Protein AF-A0A969GP45-F1 (afdb_monomer)

Structure (mmCIF, N/CA/C/O backbone):
data_AF-A0A969GP45-F1
#
_entry.id   AF-A0A969GP45-F1
#
loop_
_atom_site.group_PDB
_atom_site.id
_atom_site.type_symbol
_atom_site.label_atom_id
_atom_site.label_alt_id
_atom_site.label_comp_id
_atom_site.label_asym_id
_atom_site.label_entity_id
_atom_site.label_seq_id
_atom_site.pdbx_PDB_ins_code
_atom_site.Cartn_x
_atom_site.Cartn_y
_atom_site.Cartn_z
_atom_site.occupancy
_atom_site.B_iso_or_equiv
_atom_site.auth_seq_id
_atom_site.auth_comp_id
_atom_site.auth_asym_id
_atom_site.auth_atom_id
_atom_site.pdbx_PDB_model_num
ATOM 1 N N . MET A 1 1 ? 1.358 11.034 3.226 1.00 36.91 1 MET A N 1
ATOM 2 C CA . MET A 1 1 ? 0.261 10.703 2.285 1.00 36.91 1 MET A CA 1
ATOM 3 C C . MET A 1 1 ? -0.991 11.436 2.738 1.00 36.91 1 MET A C 1
ATOM 5 O O . MET A 1 1 ? -1.057 11.679 3.934 1.00 36.91 1 MET A O 1
ATOM 9 N N . LEU A 1 2 ? -1.896 11.834 1.836 1.00 24.81 2 LEU A N 1
ATOM 10 C CA . LEU A 1 2 ? -3.180 12.489 2.151 1.00 24.81 2 LEU A CA 1
ATOM 11 C C . LEU A 1 2 ? -4.367 11.679 1.530 1.00 24.81 2 LEU A C 1
ATOM 13 O O . LEU A 1 2 ? -4.220 11.273 0.379 1.00 24.81 2 LEU A O 1
ATOM 17 N N . CYS A 1 3 ? -5.434 11.357 2.299 1.00 32.97 3 CYS A N 1
ATOM 18 C CA . CYS A 1 3 ? -6.825 10.861 1.949 1.00 32.97 3 CYS A CA 1
ATOM 19 C C . CYS A 1 3 ? -7.832 11.991 1.556 1.00 32.97 3 CYS A C 1
ATOM 21 O O . CYS A 1 3 ? -7.331 13.067 1.373 1.00 32.97 3 CYS A O 1
ATOM 23 N N . SER A 1 4 ? -9.179 11.884 1.492 1.00 28.88 4 SER A N 1
ATOM 24 C CA . SER A 1 4 ? -10.180 12.996 1.733 1.00 28.88 4 SER A CA 1
ATOM 25 C C . SER A 1 4 ? -11.648 12.507 1.831 1.00 28.88 4 SER A C 1
ATOM 27 O O . SER A 1 4 ? -11.913 11.396 1.378 1.00 28.88 4 SER A O 1
ATOM 29 N N . ALA A 1 5 ? -12.571 13.281 2.457 1.00 29.00 5 ALA A N 1
ATOM 30 C CA . ALA A 1 5 ? -14.053 13.162 2.452 1.00 29.00 5 ALA A CA 1
ATOM 31 C C . ALA A 1 5 ? -14.795 14.418 3.015 1.00 29.00 5 ALA A C 1
ATOM 33 O O . ALA A 1 5 ? -14.559 14.842 4.147 1.00 29.00 5 ALA A O 1
ATOM 34 N N . ASN A 1 6 ? -15.791 14.948 2.284 1.00 29.25 6 ASN A N 1
ATOM 35 C CA . ASN A 1 6 ? -16.687 16.046 2.713 1.00 29.25 6 ASN A CA 1
ATOM 36 C C . ASN A 1 6 ? -18.168 15.605 2.805 1.00 29.25 6 ASN A C 1
ATOM 38 O O . ASN A 1 6 ? -18.595 14.710 2.077 1.00 29.25 6 ASN A O 1
ATOM 42 N N . VAL A 1 7 ? -18.964 16.282 3.652 1.00 24.34 7 VAL A N 1
ATOM 43 C CA . VAL A 1 7 ? -20.438 16.160 3.770 1.00 24.34 7 VAL A CA 1
ATOM 44 C C . VAL A 1 7 ? -21.086 17.541 3.612 1.00 24.34 7 VAL A C 1
ATOM 46 O O . VAL A 1 7 ? -20.571 18.533 4.124 1.00 24.34 7 VAL A O 1
ATOM 49 N N . SER A 1 8 ? -22.236 17.621 2.937 1.00 24.11 8 SER A N 1
ATOM 50 C CA . SER A 1 8 ? -23.123 18.794 2.961 1.00 24.11 8 SER A CA 1
ATOM 51 C C . SER A 1 8 ? -24.593 18.367 3.009 1.00 24.11 8 SER A C 1
ATOM 53 O O . SER A 1 8 ? -24.974 17.340 2.451 1.00 24.11 8 SER A O 1
ATOM 55 N N . ILE A 1 9 ? -25.374 19.154 3.749 1.00 24.70 9 ILE A N 1
ATOM 56 C CA . ILE A 1 9 ? -26.786 18.975 4.113 1.00 24.70 9 ILE A CA 1
ATOM 57 C C . ILE A 1 9 ? -27.664 19.613 3.023 1.00 24.70 9 ILE A C 1
ATOM 59 O O . ILE A 1 9 ? -27.335 20.697 2.546 1.00 24.70 9 ILE A O 1
ATOM 63 N N . PHE A 1 10 ? -28.775 18.972 2.644 1.00 27.67 10 PHE A N 1
ATOM 64 C CA . PHE A 1 10 ? -29.760 19.539 1.714 1.00 27.67 10 PHE A CA 1
ATOM 65 C C . PHE A 1 10 ? -30.824 20.373 2.440 1.00 27.67 10 PHE A C 1
ATOM 67 O O . PHE A 1 10 ? -31.391 19.929 3.437 1.00 27.67 10 PHE A O 1
ATOM 74 N N . ALA A 1 11 ? -31.146 21.530 1.862 1.00 24.58 11 ALA A N 1
ATOM 75 C CA . ALA A 1 11 ? -32.452 22.176 1.946 1.00 24.58 11 ALA A CA 1
ATOM 76 C C . ALA A 1 11 ? -32.803 22.733 0.551 1.00 24.58 11 ALA A C 1
ATOM 78 O O . ALA A 1 11 ? -31.915 23.156 -0.188 1.00 24.58 11 ALA A O 1
ATOM 79 N N . ASP A 1 12 ? -34.081 22.624 0.202 1.00 32.41 12 ASP A N 1
ATOM 80 C CA . ASP A 1 12 ? -34.672 22.690 -1.139 1.00 32.41 12 ASP A CA 1
ATOM 81 C C . ASP A 1 12 ? -35.101 24.113 -1.575 1.00 32.41 12 ASP A C 1
ATOM 83 O O . ASP A 1 12 ? -35.231 25.017 -0.753 1.00 32.41 12 ASP A O 1
ATOM 87 N N . GLU A 1 13 ? -35.393 24.210 -2.877 1.00 39.31 13 GLU A N 1
ATOM 88 C CA . GLU A 1 13 ? -36.187 25.186 -3.642 1.00 39.31 13 GLU A CA 1
ATOM 89 C C . GLU A 1 13 ? -35.501 26.435 -4.239 1.00 39.31 13 GLU A C 1
ATOM 91 O O . GLU A 1 13 ? -35.399 27.496 -3.627 1.00 39.31 13 GLU A O 1
ATOM 96 N N . SER A 1 14 ? -35.167 26.376 -5.541 1.00 31.27 14 SER A N 1
ATOM 97 C CA . SER A 1 14 ? -35.956 27.049 -6.606 1.00 31.27 14 SER A CA 1
ATOM 98 C C . SER A 1 14 ? -35.320 26.985 -8.022 1.00 31.27 14 SER A C 1
ATOM 100 O O . SER A 1 14 ? -34.195 27.410 -8.237 1.00 31.27 14 SER A O 1
ATOM 102 N N . LYS A 1 15 ? -36.116 26.436 -8.964 1.00 32.12 15 LYS A N 1
ATOM 103 C CA . LYS A 1 15 ? -36.343 26.681 -10.422 1.00 32.12 15 LYS A CA 1
ATOM 104 C C . LYS A 1 15 ? -35.178 27.036 -11.406 1.00 32.12 15 LYS A C 1
ATOM 106 O O . LYS A 1 15 ? -34.328 27.850 -11.078 1.00 32.12 15 LYS A O 1
ATOM 111 N N . PRO A 1 16 ? -35.175 26.511 -12.664 1.00 43.34 16 PRO A N 1
ATOM 112 C CA . PRO A 1 16 ? -33.990 26.497 -13.525 1.00 43.34 16 PRO A CA 1
ATOM 113 C C . PRO A 1 16 ? -33.921 27.667 -14.523 1.00 43.34 16 PRO A C 1
ATOM 115 O O . PRO A 1 16 ? -34.930 28.033 -15.127 1.00 43.34 16 PRO A O 1
ATOM 118 N N . GLU A 1 17 ? -32.707 28.156 -14.785 1.00 30.84 17 GLU A N 1
ATOM 119 C CA . GLU A 1 17 ? -32.360 28.879 -16.013 1.00 30.84 17 GLU A CA 1
ATOM 120 C C . GLU A 1 17 ? -31.386 28.047 -16.852 1.00 30.84 17 GLU A C 1
ATOM 122 O O . GLU A 1 17 ? -30.468 27.400 -16.349 1.00 30.84 17 GLU A O 1
ATOM 127 N N . ALA A 1 18 ? -31.663 28.016 -18.151 1.00 43.91 18 ALA A N 1
ATOM 128 C CA . ALA A 1 18 ? -30.995 27.192 -19.138 1.00 43.91 18 ALA A CA 1
ATOM 129 C C . ALA A 1 18 ? -29.735 27.872 -19.681 1.00 43.91 18 ALA A C 1
ATOM 131 O O . ALA A 1 18 ? -29.827 28.980 -20.194 1.00 43.91 18 ALA A O 1
ATOM 132 N N . SER A 1 19 ? -28.614 27.152 -19.712 1.00 34.44 19 SER A N 1
ATOM 133 C CA . SER A 1 19 ? -27.743 27.059 -20.892 1.00 34.44 19 SER A CA 1
ATOM 134 C C . SER A 1 19 ? -26.599 26.091 -20.614 1.00 34.44 19 SER A C 1
ATOM 136 O O . SER A 1 19 ? -25.803 26.321 -19.714 1.00 34.44 19 SER A O 1
ATOM 138 N N . GLU A 1 20 ? -26.496 25.028 -21.401 1.00 37.53 20 GLU A N 1
ATOM 139 C CA . GLU A 1 20 ? -25.355 24.803 -22.292 1.00 37.53 20 GLU A CA 1
ATOM 140 C C . GLU A 1 20 ? -25.536 23.442 -22.955 1.00 37.53 20 GLU A C 1
ATOM 142 O O . GLU A 1 20 ? -25.695 22.401 -22.316 1.00 37.53 20 GLU A O 1
ATOM 147 N N . ASN A 1 21 ? -25.560 23.483 -24.281 1.00 47.66 21 ASN A N 1
ATOM 148 C CA . ASN A 1 21 ? -25.658 22.328 -25.149 1.00 47.66 21 ASN A CA 1
ATOM 149 C C . ASN A 1 21 ? -24.324 21.563 -25.095 1.00 47.66 21 ASN A C 1
ATOM 151 O O . ASN A 1 21 ? -23.480 21.702 -25.977 1.00 47.66 21 ASN A O 1
ATOM 155 N N . SER A 1 22 ? -24.108 20.798 -24.024 1.00 42.56 22 SER A N 1
ATOM 156 C CA . SER A 1 22 ? -23.085 19.757 -23.990 1.00 42.56 22 SER A CA 1
ATOM 157 C C . SER A 1 22 ? -23.711 18.477 -24.533 1.00 42.56 22 SER A C 1
ATOM 159 O O . SER A 1 22 ? -24.758 18.030 -24.064 1.00 42.56 22 SER A O 1
ATOM 161 N N . ALA A 1 23 ? -23.108 17.908 -25.578 1.00 44.84 23 ALA A N 1
ATOM 162 C CA . ALA A 1 23 ? -23.488 16.579 -26.039 1.00 44.84 23 ALA A CA 1
ATOM 163 C C . ALA A 1 23 ? -23.450 15.610 -24.837 1.00 44.84 23 ALA A C 1
ATOM 165 O O . ALA A 1 23 ? -22.506 15.701 -24.043 1.00 44.84 23 ALA A O 1
ATOM 166 N N . PRO A 1 24 ? -24.436 14.707 -24.669 1.00 47.22 24 PRO A N 1
ATOM 167 C CA . PRO A 1 24 ? -24.438 13.781 -23.547 1.00 47.22 24 PRO A CA 1
ATOM 168 C C . PRO A 1 24 ? -23.160 12.955 -23.609 1.00 47.22 24 PRO A C 1
ATOM 170 O O . PRO A 1 24 ? -22.919 12.263 -24.601 1.00 47.22 24 PRO A O 1
ATOM 173 N N . VAL A 1 25 ? -22.324 13.043 -22.574 1.00 51.88 25 VAL A N 1
ATOM 174 C CA . VAL A 1 25 ? -21.170 12.154 -22.490 1.00 51.88 25 VAL A CA 1
ATOM 175 C C . VAL A 1 25 ? -21.718 10.728 -22.396 1.00 51.88 25 VAL A C 1
ATOM 177 O O . VAL A 1 25 ? -22.619 10.499 -21.579 1.00 51.88 25 VAL A O 1
ATOM 180 N N . PRO A 1 26 ? -21.269 9.789 -23.248 1.00 52.00 26 PRO A N 1
ATOM 181 C CA . PRO A 1 26 ? -21.762 8.423 -23.205 1.00 52.00 26 PRO A CA 1
ATOM 182 C C . PRO A 1 26 ? -21.619 7.853 -21.786 1.00 52.00 26 PRO A C 1
ATOM 184 O O . PRO A 1 26 ? -20.660 8.176 -21.083 1.00 52.00 26 PRO A O 1
ATOM 187 N N . PRO A 1 27 ? -22.581 7.041 -21.318 1.00 52.12 27 PRO A N 1
ATOM 188 C CA . PRO A 1 27 ? -22.510 6.468 -19.984 1.00 52.12 27 PRO A CA 1
ATOM 189 C C . PRO A 1 27 ? -21.292 5.543 -19.880 1.00 52.12 27 PRO A C 1
ATOM 191 O O . PRO A 1 27 ? -21.294 4.430 -20.401 1.00 52.12 27 PRO A O 1
ATOM 194 N N . ALA A 1 28 ? -20.254 6.000 -19.182 1.00 55.19 28 ALA A N 1
ATOM 195 C CA . ALA A 1 28 ? -19.104 5.180 -18.836 1.00 55.19 28 ALA A CA 1
ATOM 196 C C . ALA A 1 28 ? -19.380 4.371 -17.566 1.00 55.19 28 ALA A C 1
ATOM 198 O O . ALA A 1 28 ? -19.753 4.920 -16.525 1.00 55.19 28 ALA A O 1
ATOM 199 N N . ALA A 1 29 ? -19.133 3.063 -17.626 1.00 57.56 29 ALA A N 1
ATOM 200 C CA . ALA A 1 29 ? -19.114 2.218 -16.441 1.00 57.56 29 ALA A CA 1
ATOM 201 C C . ALA A 1 29 ? -17.846 2.521 -15.625 1.00 57.56 29 ALA A C 1
ATOM 203 O O . ALA A 1 29 ? -16.743 2.123 -16.004 1.00 57.56 29 ALA A O 1
ATOM 204 N N . ARG A 1 30 ? -17.998 3.234 -14.505 1.00 66.19 30 ARG A N 1
ATOM 205 C CA . ARG A 1 30 ? -16.898 3.569 -13.590 1.00 66.19 30 ARG A CA 1
ATOM 206 C C . ARG A 1 30 ? -17.076 2.890 -12.239 1.00 66.19 30 ARG A C 1
ATOM 208 O O . ARG A 1 30 ? -18.190 2.779 -11.738 1.00 66.19 30 ARG A O 1
ATOM 215 N N . ILE A 1 31 ? -15.959 2.460 -11.657 1.00 72.81 31 ILE A N 1
ATOM 216 C CA . ILE A 1 31 ? -15.890 2.056 -10.253 1.00 72.81 31 ILE A CA 1
ATOM 217 C C . ILE A 1 31 ? -15.203 3.201 -9.518 1.00 72.81 31 ILE A C 1
ATOM 219 O O . ILE A 1 31 ? -13.984 3.328 -9.560 1.00 72.81 31 ILE A O 1
ATOM 223 N N . ASP A 1 32 ? -16.002 4.065 -8.909 1.00 71.81 32 ASP A N 1
ATOM 224 C CA . ASP A 1 32 ? -15.564 5.263 -8.181 1.00 71.81 32 ASP A CA 1
ATOM 225 C C . ASP A 1 32 ? -15.906 5.182 -6.685 1.00 71.81 32 ASP A C 1
ATOM 227 O O . ASP A 1 32 ? -15.803 6.163 -5.955 1.00 71.81 32 ASP A O 1
ATOM 231 N N . GLY A 1 33 ? -16.334 4.004 -6.223 1.00 69.44 33 GLY A N 1
ATOM 232 C CA . GLY A 1 33 ? -16.788 3.806 -4.853 1.00 69.44 33 GLY A CA 1
ATOM 233 C C . GLY A 1 33 ? -18.180 4.385 -4.584 1.00 69.44 33 GLY A C 1
ATOM 234 O O . GLY A 1 33 ? -18.570 4.495 -3.425 1.00 69.44 33 GLY A O 1
ATOM 235 N N . THR A 1 34 ? -18.946 4.769 -5.609 1.00 72.94 34 THR A N 1
ATOM 236 C CA . THR A 1 34 ? -20.344 5.184 -5.452 1.00 72.94 34 THR A CA 1
ATOM 237 C C . THR A 1 34 ? -21.306 4.041 -5.775 1.00 72.94 34 THR A C 1
ATOM 239 O O . THR A 1 34 ? -21.014 3.140 -6.561 1.00 72.94 34 THR A O 1
ATOM 242 N N . GLY A 1 35 ? -22.472 4.057 -5.129 1.00 72.75 35 GLY A N 1
ATOM 243 C CA . GLY A 1 35 ? -23.533 3.075 -5.340 1.00 72.75 35 GLY A CA 1
ATOM 244 C C . GLY A 1 35 ? -23.791 2.153 -4.142 1.00 72.75 35 GLY A C 1
ATOM 245 O O . GLY A 1 35 ? -23.151 2.276 -3.093 1.00 72.75 35 GLY A O 1
ATOM 246 N N . PRO A 1 36 ? -24.772 1.244 -4.271 1.00 74.06 36 PRO A N 1
ATOM 247 C CA . PRO A 1 36 ? -25.193 0.370 -3.182 1.00 74.06 36 PRO A CA 1
ATOM 248 C C . PRO A 1 36 ? -24.047 -0.503 -2.657 1.00 74.06 36 PRO A C 1
ATOM 250 O O . PRO A 1 36 ? -23.319 -1.115 -3.432 1.00 74.06 36 PRO A O 1
ATOM 253 N N . GLY A 1 37 ? -23.905 -0.581 -1.332 1.00 74.81 37 GLY A N 1
ATOM 254 C CA . GLY A 1 37 ? -22.907 -1.429 -0.670 1.00 74.81 37 GLY A CA 1
ATOM 255 C C . GLY A 1 37 ? -21.536 -0.784 -0.436 1.00 74.81 37 GLY A C 1
ATOM 256 O O . GLY A 1 37 ? -20.764 -1.316 0.356 1.00 74.81 37 GLY A O 1
ATOM 257 N N . TRP A 1 38 ? -21.241 0.373 -1.036 1.00 76.69 38 TRP A N 1
ATOM 258 C CA . TRP A 1 38 ? -19.996 1.098 -0.781 1.00 76.69 38 TRP A CA 1
ATOM 259 C C . TRP A 1 38 ? -20.078 1.967 0.482 1.00 76.69 38 TRP A C 1
ATOM 261 O O . TRP A 1 38 ? -20.821 2.952 0.529 1.00 76.69 38 TRP A O 1
ATOM 271 N N . LYS A 1 39 ? -19.247 1.676 1.490 1.00 78.44 39 LYS A N 1
ATOM 272 C CA . LYS A 1 39 ? -19.181 2.435 2.756 1.00 78.44 39 LYS A CA 1
ATOM 273 C C . LYS A 1 39 ? -17.897 3.257 2.887 1.00 78.44 39 LYS A C 1
ATOM 275 O O . LYS A 1 39 ? -16.830 2.669 2.811 1.00 78.44 39 LYS A O 1
ATOM 280 N N . SER A 1 40 ? -17.999 4.557 3.190 1.00 81.12 40 SER A N 1
ATOM 281 C CA . SER A 1 40 ? -16.865 5.409 3.598 1.00 81.12 40 SER A CA 1
ATOM 282 C C . SER A 1 40 ? -16.150 4.910 4.839 1.00 81.12 40 SER A C 1
ATOM 284 O O . SER A 1 40 ? -16.812 4.640 5.839 1.00 81.12 40 SER A O 1
ATOM 286 N N . LEU A 1 41 ? -14.820 4.877 4.795 1.00 80.94 41 LEU A N 1
ATOM 287 C CA . LEU A 1 41 ? -13.988 4.658 5.970 1.00 80.94 41 LEU A CA 1
ATOM 288 C C . LEU A 1 41 ? -13.420 5.978 6.488 1.00 80.94 41 LEU A C 1
ATOM 290 O O . LEU A 1 41 ? -12.788 6.724 5.741 1.00 80.94 41 LEU A O 1
ATOM 294 N N . GLY A 1 42 ? -13.642 6.246 7.770 1.00 82.62 42 GLY A N 1
ATOM 295 C CA . GLY A 1 42 ? -13.105 7.397 8.489 1.00 82.62 42 GLY A CA 1
ATOM 296 C C . GLY A 1 42 ? -12.242 6.981 9.675 1.00 82.62 42 GLY A C 1
ATOM 297 O O . GLY A 1 42 ? -11.937 5.806 9.860 1.00 82.62 42 GLY A O 1
ATOM 298 N N . LYS A 1 43 ? -11.863 7.957 10.508 1.00 86.75 43 LYS A N 1
ATOM 299 C CA . LYS A 1 43 ? -11.035 7.747 11.709 1.00 86.75 43 LYS A CA 1
ATOM 300 C C . LYS A 1 43 ? -11.512 6.568 12.562 1.00 86.75 43 LYS A C 1
ATOM 302 O O . LYS A 1 43 ? -10.702 5.736 12.959 1.00 86.75 43 LYS A O 1
ATOM 307 N N . ASP A 1 44 ? -12.818 6.489 12.792 1.00 89.81 44 ASP A N 1
ATOM 308 C CA . ASP A 1 44 ? -13.432 5.483 13.658 1.00 89.81 44 ASP A CA 1
ATOM 309 C C . ASP A 1 44 ? -13.530 4.100 13.003 1.00 89.81 44 ASP A C 1
ATOM 311 O O . ASP A 1 44 ? -13.990 3.161 13.634 1.00 89.81 44 ASP A O 1
ATOM 315 N N . ASP A 1 45 ? -13.086 3.928 11.758 1.00 86.06 45 ASP A N 1
ATOM 316 C CA . ASP A 1 45 ? -12.978 2.616 11.123 1.00 86.06 45 ASP A CA 1
ATOM 317 C C . ASP A 1 45 ? -11.571 2.016 11.257 1.00 86.06 45 ASP A C 1
ATOM 319 O O . ASP A 1 45 ? -11.370 0.861 10.872 1.00 86.06 45 ASP A O 1
ATOM 323 N N . PHE A 1 46 ? -10.609 2.755 11.830 1.00 88.50 46 PHE A N 1
ATOM 324 C CA . PHE A 1 46 ? -9.214 2.335 11.953 1.00 88.50 46 PHE A CA 1
ATOM 325 C C . PHE A 1 46 ? -8.708 2.276 13.398 1.00 88.50 46 PHE A C 1
ATOM 327 O O . PHE A 1 46 ? -9.176 2.973 14.294 1.00 88.50 46 PHE A O 1
ATOM 334 N N . VAL A 1 47 ? -7.689 1.443 13.604 1.00 91.50 47 VAL A N 1
ATOM 335 C CA . VAL A 1 47 ? -6.933 1.291 14.849 1.00 91.50 47 VAL A CA 1
ATOM 336 C C . VAL A 1 47 ? -5.451 1.484 14.542 1.00 91.50 47 VAL A C 1
ATOM 338 O O . VAL A 1 47 ? -4.925 0.886 13.602 1.00 91.50 47 VAL A O 1
ATOM 341 N N . ASN A 1 48 ? -4.771 2.312 15.335 1.00 92.94 48 ASN A N 1
ATOM 342 C CA . ASN A 1 48 ? -3.313 2.433 15.295 1.00 92.94 48 ASN A CA 1
ATOM 343 C C . ASN A 1 48 ? -2.668 1.151 15.844 1.00 92.94 48 ASN A C 1
ATOM 345 O O . ASN A 1 48 ? -3.049 0.692 16.917 1.00 92.94 48 ASN A O 1
ATOM 349 N N . VAL A 1 49 ? -1.710 0.575 15.111 1.00 94.06 49 VAL A N 1
ATOM 350 C CA . VAL A 1 49 ? -1.056 -0.685 15.495 1.00 94.06 49 VAL A CA 1
ATOM 351 C C . VAL A 1 49 ? 0.273 -0.436 16.205 1.00 94.06 49 VAL A C 1
ATOM 353 O O . VAL A 1 49 ? 0.480 -0.912 17.316 1.00 94.06 49 VAL A O 1
ATOM 356 N N . ASN A 1 50 ? 1.193 0.293 15.571 1.00 94.56 50 ASN A N 1
ATOM 357 C CA . ASN A 1 50 ? 2.573 0.436 16.051 1.00 94.56 50 ASN A CA 1
ATOM 358 C C . ASN A 1 50 ? 3.172 1.835 15.816 1.00 94.56 50 ASN A C 1
ATOM 360 O O . ASN A 1 50 ? 4.398 1.985 15.760 1.00 94.56 50 ASN A O 1
ATOM 364 N N . CYS A 1 51 ? 2.324 2.853 15.661 1.00 93.25 51 CYS A N 1
ATOM 365 C CA . CYS A 1 51 ? 2.730 4.239 15.446 1.00 93.25 51 CYS A CA 1
ATOM 366 C C . CYS A 1 51 ? 2.522 5.118 16.690 1.00 93.25 51 CYS A C 1
ATOM 368 O O . CYS A 1 51 ? 1.758 4.771 17.588 1.00 93.25 51 CYS A O 1
ATOM 370 N N . ASP A 1 52 ? 3.145 6.300 16.704 1.00 95.00 52 ASP A N 1
ATOM 371 C CA . ASP A 1 52 ? 2.858 7.334 17.708 1.00 95.00 52 ASP A CA 1
ATOM 372 C C . ASP A 1 52 ? 1.452 7.921 17.490 1.00 95.00 52 ASP A C 1
ATOM 374 O O . ASP A 1 52 ? 0.968 7.954 16.354 1.00 95.00 52 ASP A O 1
ATOM 378 N N . GLU A 1 53 ? 0.821 8.441 18.545 1.00 93.75 53 GLU A N 1
ATOM 379 C CA . GLU A 1 53 ? -0.546 8.997 18.506 1.00 93.75 53 GLU A CA 1
ATOM 380 C C . GLU A 1 53 ? -0.741 10.097 17.450 1.00 93.75 53 GLU A C 1
ATOM 382 O O . GLU A 1 53 ? -1.819 10.223 16.877 1.00 93.75 53 GLU A O 1
ATOM 387 N N . ASN A 1 5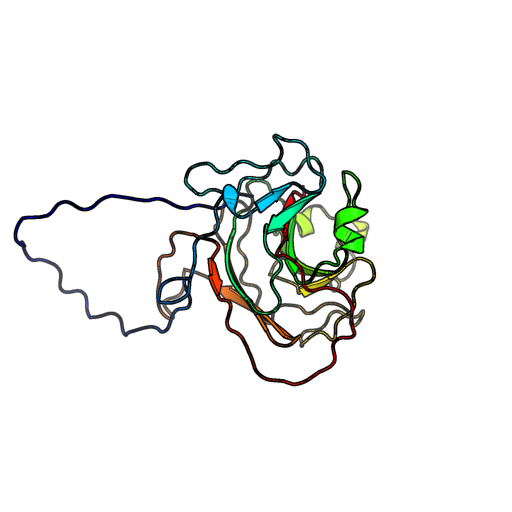4 ? 0.309 10.866 17.147 1.00 94.00 54 ASN A N 1
ATOM 388 C CA . ASN A 1 54 ? 0.294 11.956 16.168 1.00 94.00 54 ASN A CA 1
ATOM 389 C C . ASN A 1 54 ? 0.766 11.546 14.759 1.00 94.00 54 ASN A C 1
ATOM 391 O O . ASN A 1 54 ? 0.932 12.406 13.895 1.00 94.00 54 ASN A O 1
ATOM 395 N N . THR A 1 55 ? 1.007 10.254 14.513 1.00 92.38 55 THR A N 1
ATOM 396 C CA . THR A 1 55 ? 1.466 9.767 13.198 1.00 92.38 55 THR A CA 1
ATOM 397 C C . THR A 1 55 ? 0.369 9.867 12.147 1.00 92.38 55 THR A C 1
ATOM 399 O O . THR A 1 55 ? 0.671 10.097 10.975 1.00 92.38 55 THR A O 1
ATOM 402 N N . TRP A 1 56 ? -0.885 9.699 12.572 1.00 91.44 56 TRP A N 1
ATOM 403 C CA . TRP A 1 56 ? -2.064 9.666 11.716 1.00 91.44 56 TRP A CA 1
ATOM 404 C C . TRP A 1 56 ? -3.039 10.775 12.097 1.00 91.44 56 TRP A C 1
ATOM 406 O O . TRP A 1 56 ? -3.343 10.968 13.273 1.00 91.44 56 TRP A O 1
ATOM 416 N N . SER A 1 57 ? -3.568 11.481 11.103 1.00 90.12 57 SER A N 1
ATOM 417 C CA . SER A 1 57 ? -4.647 12.448 11.298 1.00 90.12 57 SER A CA 1
ATOM 418 C C . SER A 1 57 ? -5.688 12.337 10.189 1.00 90.12 57 SER A C 1
ATOM 420 O O . SER A 1 57 ? -5.417 11.795 9.120 1.00 90.12 57 SER A O 1
ATOM 422 N N . PHE A 1 58 ? -6.901 12.821 10.466 1.00 90.50 58 PHE A N 1
ATOM 423 C CA . PHE A 1 58 ? -8.050 12.661 9.572 1.00 90.50 58 PHE A CA 1
ATOM 424 C C . PHE A 1 58 ? -8.757 13.995 9.267 1.00 90.50 58 PHE A C 1
ATOM 426 O O . PHE A 1 58 ? -9.934 14.159 9.593 1.00 90.50 58 PHE A O 1
ATOM 433 N N . PRO A 1 59 ? -8.052 15.003 8.722 1.00 87.44 59 PRO A N 1
ATOM 434 C CA . PRO A 1 59 ? -8.662 16.298 8.417 1.00 87.44 59 PRO A CA 1
ATOM 435 C C . PRO A 1 59 ? -9.551 16.190 7.177 1.00 87.44 59 PRO A C 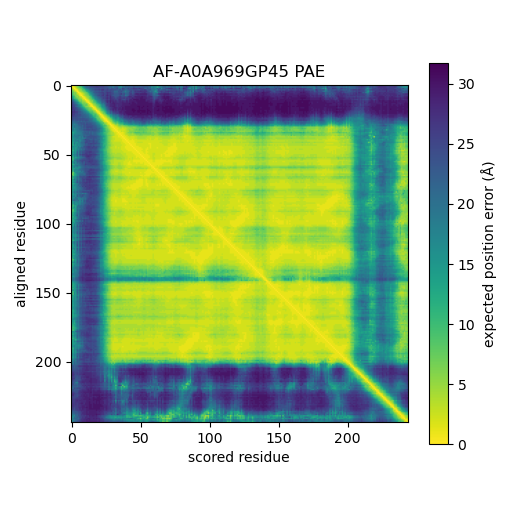1
ATOM 437 O O . PRO A 1 59 ? -9.120 15.594 6.212 1.00 87.44 59 PRO A O 1
ATOM 440 N N . ASN A 1 60 ? -10.746 16.782 7.140 1.00 85.44 60 ASN A N 1
ATOM 441 C CA . ASN A 1 60 ? -11.575 16.843 5.917 1.00 85.44 60 ASN A CA 1
ATOM 442 C C . ASN A 1 60 ? -11.805 15.468 5.252 1.00 85.44 60 ASN A C 1
ATOM 444 O O . ASN A 1 60 ? -11.669 15.345 4.038 1.00 85.44 60 ASN A O 1
ATOM 448 N N . GLY A 1 61 ? -12.004 14.412 6.058 1.00 78.69 61 GLY A N 1
ATOM 449 C CA . GLY A 1 61 ? -12.113 13.013 5.602 1.00 78.69 61 GLY A CA 1
ATOM 450 C C . GLY A 1 61 ? -10.839 12.414 4.982 1.00 78.69 61 GLY A C 1
ATOM 451 O O . GLY A 1 61 ? -10.821 11.299 4.471 1.00 78.69 61 GLY A O 1
ATOM 452 N N . GLU A 1 62 ? -9.777 13.200 5.070 1.00 82.38 62 GLU A N 1
ATOM 453 C CA . GLU A 1 62 ? -8.361 12.915 5.118 1.00 82.38 62 GLU A CA 1
ATOM 454 C C . GLU A 1 62 ? -7.915 11.576 5.705 1.00 82.38 62 GLU A C 1
ATOM 456 O O . GLU A 1 62 ? -8.390 11.239 6.780 1.00 82.38 62 GLU A O 1
ATOM 461 N N . ILE A 1 63 ? -6.915 10.892 5.157 1.00 88.56 63 ILE A N 1
ATOM 462 C CA . ILE A 1 63 ? -5.984 10.097 5.969 1.00 88.56 63 ILE A CA 1
ATOM 463 C C . ILE A 1 63 ? -4.601 10.666 5.717 1.00 88.56 63 ILE A C 1
ATOM 465 O O . ILE A 1 63 ? -4.041 10.533 4.630 1.00 88.56 63 ILE A O 1
ATOM 469 N N . HIS A 1 64 ? -4.074 11.374 6.704 1.00 89.88 64 HIS A N 1
ATOM 470 C CA . HIS A 1 64 ? -2.751 11.970 6.655 1.00 89.88 64 HIS A CA 1
ATOM 471 C C . HIS A 1 64 ? -1.789 11.131 7.478 1.00 89.88 64 HIS A C 1
ATOM 473 O O . HIS A 1 64 ? -2.113 10.754 8.601 1.00 89.88 64 HIS A O 1
ATOM 479 N N . CYS A 1 65 ? -0.598 10.870 6.941 1.00 90.94 65 CYS A N 1
ATOM 480 C CA . CYS A 1 65 ? 0.480 10.216 7.682 1.00 90.94 65 CYS A CA 1
ATOM 481 C C . CYS A 1 65 ? 1.764 11.053 7.665 1.00 90.94 65 CYS A C 1
ATOM 483 O O . CYS A 1 65 ? 2.147 11.600 6.623 1.00 90.94 65 CYS A O 1
ATO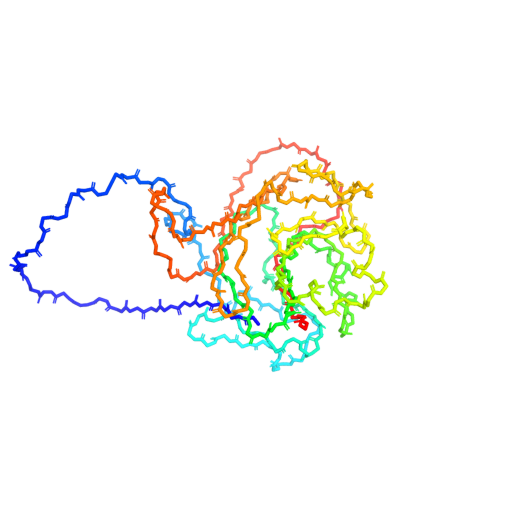M 485 N N . THR A 1 66 ? 2.461 11.115 8.802 1.00 89.44 66 THR A N 1
ATOM 486 C CA . THR A 1 66 ? 3.742 11.834 8.928 1.00 89.44 66 THR A CA 1
ATOM 487 C C . THR A 1 66 ? 4.913 11.092 8.274 1.00 89.44 66 THR A C 1
ATOM 489 O O . THR A 1 66 ? 5.917 11.720 7.932 1.00 89.44 66 THR A O 1
ATOM 492 N N . GLY A 1 67 ? 4.805 9.766 8.107 1.00 86.38 67 GLY A N 1
ATOM 493 C CA . GLY A 1 67 ? 5.896 8.895 7.652 1.00 86.38 67 GLY A CA 1
ATOM 494 C C . GLY A 1 67 ? 6.884 8.509 8.762 1.00 86.38 67 GLY A C 1
ATOM 495 O O . GLY A 1 67 ? 7.862 7.809 8.497 1.00 86.38 67 GLY A O 1
ATOM 496 N N . SER A 1 68 ? 6.676 8.987 9.997 1.00 87.31 68 SER A N 1
ATOM 497 C CA . SER A 1 68 ? 7.594 8.778 11.119 1.00 87.31 68 SER A CA 1
ATOM 498 C C . SER A 1 68 ? 6.832 8.609 12.442 1.00 87.31 68 SER A C 1
ATOM 500 O O . SER A 1 68 ? 6.205 9.571 12.884 1.00 87.31 68 SER A O 1
ATOM 502 N N . PRO A 1 69 ? 6.941 7.445 13.111 1.00 91.62 69 PRO A N 1
ATOM 503 C CA . PRO A 1 69 ? 7.698 6.267 12.691 1.00 91.62 69 PRO A CA 1
ATOM 504 C C . PRO A 1 69 ? 7.088 5.581 11.460 1.00 91.62 69 PRO A C 1
ATOM 506 O O . PRO A 1 69 ? 5.957 5.863 11.053 1.00 91.62 69 PRO A O 1
ATOM 509 N N . VAL A 1 70 ? 7.856 4.646 10.892 1.00 91.44 70 VAL A N 1
ATOM 510 C CA . VAL A 1 70 ? 7.280 3.656 9.982 1.00 91.44 70 VAL A CA 1
ATOM 511 C C . VAL A 1 70 ? 6.319 2.774 10.774 1.00 91.44 70 VAL A C 1
ATOM 513 O O . VAL A 1 70 ? 6.634 2.367 11.894 1.00 91.44 70 VAL A O 1
ATOM 516 N N . GLY A 1 71 ? 5.150 2.497 10.214 1.00 91.56 71 GLY A N 1
ATOM 517 C CA . GLY A 1 71 ? 4.157 1.638 10.848 1.00 91.56 71 GLY A CA 1
ATOM 518 C C . GLY A 1 71 ? 2.814 1.704 10.142 1.00 91.56 71 GLY A C 1
ATOM 519 O O . GLY A 1 71 ? 2.721 2.233 9.032 1.00 91.56 71 GLY A O 1
ATOM 520 N N . VAL A 1 72 ? 1.784 1.146 10.771 1.00 93.19 72 VAL A N 1
ATOM 521 C CA . VAL A 1 72 ? 0.498 0.880 10.121 1.00 93.19 72 VAL A CA 1
ATOM 522 C C . VAL A 1 72 ? -0.706 1.239 10.993 1.00 93.19 72 VAL A C 1
ATOM 524 O O . VAL A 1 72 ? -0.668 1.139 12.221 1.00 93.19 72 VAL A O 1
ATOM 527 N N . ILE A 1 73 ? -1.799 1.621 10.332 1.00 92.31 73 ILE A N 1
ATOM 528 C CA . ILE A 1 73 ? -3.163 1.550 10.879 1.00 92.31 73 ILE A CA 1
ATOM 529 C C . ILE A 1 73 ? -3.895 0.387 10.223 1.00 92.31 73 ILE A C 1
ATOM 531 O O . ILE A 1 73 ? -3.607 0.049 9.078 1.00 92.31 73 ILE A O 1
ATOM 535 N N . ARG A 1 74 ? -4.858 -0.203 10.928 1.00 91.31 74 ARG A N 1
ATOM 536 C CA . ARG A 1 74 ? -5.655 -1.340 10.452 1.00 91.31 74 ARG A CA 1
ATOM 537 C C . ARG A 1 74 ? -7.142 -1.058 10.565 1.00 91.31 74 ARG A C 1
ATOM 539 O O . ARG A 1 74 ? -7.527 -0.337 11.479 1.00 91.31 74 ARG A O 1
ATOM 546 N N . THR A 1 75 ? -7.986 -1.643 9.717 1.00 86.19 75 THR A N 1
ATOM 547 C CA . THR A 1 75 ? -9.438 -1.592 9.950 1.00 86.19 75 THR A CA 1
ATOM 548 C C . THR A 1 75 ? -9.804 -2.225 11.299 1.00 86.19 75 THR A C 1
ATOM 550 O O . THR A 1 75 ? -9.151 -3.174 11.750 1.00 86.19 75 THR A O 1
ATOM 553 N N . GLN A 1 76 ? -10.841 -1.701 11.965 1.00 85.19 76 GLN A N 1
ATOM 554 C CA . GLN A 1 76 ? -11.342 -2.263 13.227 1.00 85.19 76 GLN A CA 1
ATOM 555 C C . GLN A 1 76 ? -11.768 -3.719 13.047 1.00 85.19 76 GLN A C 1
ATOM 557 O O . GLN A 1 76 ? -11.351 -4.593 13.809 1.00 85.19 76 GLN A O 1
ATOM 562 N N . ASN A 1 77 ? -12.549 -3.957 11.993 1.00 80.69 77 ASN A N 1
ATOM 563 C CA . ASN A 1 77 ? -13.046 -5.270 11.623 1.00 80.69 77 ASN A CA 1
ATOM 564 C C . ASN A 1 77 ? -12.115 -5.932 10.612 1.00 80.69 77 ASN A C 1
ATOM 566 O O . ASN A 1 77 ? -11.576 -5.279 9.713 1.00 80.69 77 ASN A O 1
ATOM 570 N N . GLN A 1 78 ? -11.968 -7.243 10.747 1.00 79.94 78 GLN A N 1
ATOM 571 C CA . GLN A 1 78 ? -11.248 -8.069 9.792 1.00 79.94 78 GLN A CA 1
ATOM 572 C C . GLN A 1 78 ? -12.101 -8.300 8.534 1.00 79.94 78 GLN A C 1
ATOM 574 O O . GLN A 1 78 ? -13.323 -8.439 8.616 1.00 79.94 78 GLN A O 1
ATOM 579 N N . LEU A 1 79 ? -11.458 -8.335 7.364 1.00 80.69 79 LEU A N 1
ATOM 580 C CA . LEU A 1 79 ? -12.131 -8.433 6.069 1.00 80.69 79 LEU A CA 1
ATOM 581 C C . LEU A 1 79 ? -11.467 -9.508 5.212 1.00 80.69 79 LEU A C 1
ATOM 583 O O . LEU A 1 79 ? -10.259 -9.484 4.997 1.00 80.69 79 LEU A O 1
ATOM 587 N N . THR A 1 80 ? -12.256 -10.455 4.710 1.00 78.44 80 THR A N 1
ATOM 588 C CA . THR A 1 80 ? -11.750 -11.521 3.829 1.00 78.44 80 THR A CA 1
ATOM 589 C C . THR A 1 80 ? -11.866 -11.125 2.365 1.00 78.44 80 THR A C 1
ATOM 591 O O . THR A 1 80 ? -10.877 -11.132 1.638 1.00 78.44 80 THR A O 1
ATOM 594 N N . ASN A 1 81 ? -13.079 -10.759 1.953 1.00 82.25 81 ASN A N 1
ATOM 595 C CA . ASN A 1 81 ? -13.393 -10.312 0.607 1.00 82.25 81 ASN A CA 1
ATOM 596 C C . ASN A 1 81 ? -13.670 -8.816 0.651 1.00 82.25 81 ASN A C 1
ATOM 598 O O . ASN A 1 81 ? -14.494 -8.372 1.454 1.00 82.25 81 ASN A O 1
ATOM 602 N N . LEU A 1 82 ? -12.984 -8.062 -0.200 1.00 82.50 82 LEU A N 1
ATOM 603 C CA . LEU A 1 82 ? -13.175 -6.628 -0.309 1.00 82.50 82 LEU A CA 1
ATOM 604 C C . LEU A 1 82 ? -12.928 -6.122 -1.725 1.00 82.50 82 LEU A C 1
ATOM 606 O O . LEU A 1 82 ? -12.070 -6.605 -2.467 1.00 82.50 82 LEU A O 1
ATOM 610 N N . GLU A 1 83 ? -13.663 -5.075 -2.051 1.00 84.56 83 GLU A N 1
ATOM 611 C CA . GLU A 1 83 ? -13.316 -4.126 -3.095 1.00 84.56 83 GLU A CA 1
ATOM 612 C C . GLU A 1 83 ? -12.983 -2.805 -2.421 1.00 84.56 83 GLU A C 1
ATOM 614 O O . GLU A 1 83 ? -13.666 -2.417 -1.478 1.00 84.56 83 GLU A O 1
ATOM 619 N N . LEU A 1 84 ? -11.918 -2.151 -2.868 1.00 83.88 84 LEU A N 1
ATOM 620 C CA . LEU A 1 84 ? -11.362 -0.962 -2.248 1.00 83.88 84 LEU A CA 1
ATOM 621 C C . LEU A 1 84 ? -10.960 0.034 -3.324 1.00 83.88 84 LEU A C 1
ATOM 623 O O . LEU A 1 84 ? -10.100 -0.242 -4.156 1.00 83.88 84 LEU A O 1
ATOM 627 N N . VAL A 1 85 ? -11.581 1.204 -3.282 1.00 83.19 85 VAL A N 1
ATOM 628 C CA . VAL A 1 85 ? -11.181 2.371 -4.069 1.00 83.19 85 VAL A CA 1
ATOM 629 C C . VAL A 1 85 ? -10.361 3.284 -3.171 1.00 83.19 85 VAL A C 1
ATOM 631 O O . VAL A 1 85 ? -10.802 3.590 -2.070 1.00 83.19 85 VAL A O 1
ATOM 634 N N . ILE A 1 86 ? -9.170 3.695 -3.602 1.00 84.50 86 ILE A N 1
ATOM 635 C CA . ILE A 1 86 ? -8.302 4.624 -2.871 1.00 84.50 86 ILE A CA 1
ATOM 636 C C . ILE A 1 86 ? -7.781 5.676 -3.830 1.00 84.50 86 ILE A C 1
ATOM 638 O O . ILE A 1 86 ? -7.247 5.349 -4.890 1.00 84.50 86 ILE A O 1
ATOM 642 N N . GLU A 1 87 ? -7.820 6.923 -3.382 1.00 86.75 87 GLU A N 1
ATOM 643 C CA . GLU A 1 87 ? -7.033 7.989 -3.982 1.00 86.75 87 GLU A CA 1
ATOM 644 C C . GLU A 1 87 ? -5.847 8.314 -3.091 1.00 86.75 87 GLU A C 1
ATOM 646 O O . GLU A 1 87 ? -5.958 8.325 -1.864 1.00 86.75 87 GLU A O 1
ATOM 651 N N . TRP A 1 88 ? -4.694 8.547 -3.701 1.00 89.00 88 TRP A N 1
ATOM 652 C CA . TRP A 1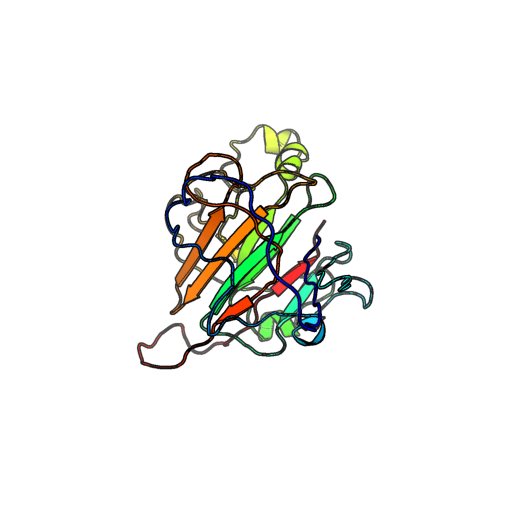 88 ? -3.471 8.787 -2.963 1.00 89.00 88 TRP A CA 1
ATOM 653 C C . TRP A 1 88 ? -2.576 9.818 -3.622 1.00 89.00 88 TRP A C 1
ATOM 655 O O . TRP A 1 88 ? -2.514 9.955 -4.840 1.00 89.00 88 TRP A O 1
ATOM 665 N N . ARG A 1 89 ? -1.826 10.517 -2.776 1.00 90.56 89 ARG A N 1
ATOM 666 C CA . ARG A 1 89 ? -0.827 11.498 -3.178 1.00 90.56 89 ARG A CA 1
ATOM 667 C C . ARG A 1 89 ? 0.328 11.509 -2.189 1.00 90.56 89 ARG A C 1
ATOM 669 O O . ARG A 1 89 ? 0.134 11.537 -0.966 1.00 90.56 89 ARG A O 1
ATOM 676 N N . HIS A 1 90 ? 1.543 11.562 -2.725 1.00 91.88 90 HIS A N 1
ATOM 677 C CA . HIS A 1 90 ? 2.742 11.856 -1.947 1.00 91.88 90 HIS A CA 1
ATOM 678 C C . HIS A 1 90 ? 2.999 13.361 -1.904 1.00 91.88 90 HIS A C 1
ATOM 680 O O . HIS A 1 90 ? 2.867 14.062 -2.904 1.00 91.88 90 HIS A O 1
ATOM 686 N N . MET A 1 9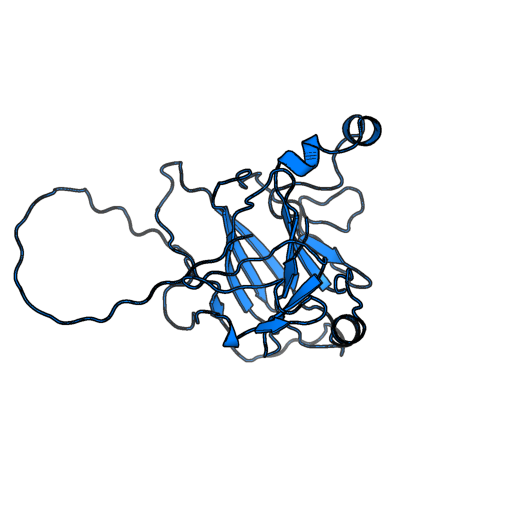1 ? 3.380 13.862 -0.728 1.00 92.38 91 MET A N 1
ATOM 687 C CA . MET A 1 91 ? 3.698 15.285 -0.513 1.00 92.38 91 MET A CA 1
ATOM 688 C C . MET A 1 91 ? 5.195 15.579 -0.601 1.00 92.38 91 MET A C 1
ATOM 690 O O . MET A 1 91 ? 5.607 16.734 -0.552 1.00 92.38 91 MET A O 1
ATOM 694 N N . LYS A 1 92 ? 6.017 14.533 -0.693 1.00 91.25 92 LYS A N 1
ATOM 695 C CA . LYS A 1 92 ? 7.472 14.611 -0.785 1.00 91.25 92 LYS A CA 1
ATOM 696 C C . LYS A 1 92 ? 7.948 13.652 -1.867 1.00 91.25 92 LYS A C 1
ATOM 698 O O . LYS A 1 92 ? 7.408 12.557 -2.003 1.00 91.25 92 LYS A O 1
ATOM 703 N N . SER A 1 93 ? 8.975 14.069 -2.603 1.00 93.88 93 SER A N 1
ATOM 704 C CA . SER A 1 93 ? 9.664 13.198 -3.555 1.00 93.88 93 SER A CA 1
ATOM 705 C C . SER A 1 93 ? 10.280 12.000 -2.824 1.00 93.88 93 SER A C 1
ATOM 707 O O . SER A 1 93 ? 10.841 12.146 -1.729 1.00 93.88 93 SER A O 1
ATOM 709 N N . ALA A 1 94 ? 10.213 10.838 -3.463 1.00 92.94 94 ALA A N 1
ATOM 710 C CA . ALA A 1 94 ? 10.555 9.517 -2.955 1.00 92.94 94 ALA A CA 1
ATOM 711 C C . ALA A 1 94 ? 9.705 9.014 -1.783 1.00 92.94 94 ALA A C 1
ATOM 713 O O . ALA A 1 94 ? 10.175 8.144 -1.052 1.00 92.94 94 ALA A O 1
ATOM 714 N N . GLY A 1 95 ? 8.487 9.541 -1.626 1.00 92.19 95 GLY A N 1
ATOM 715 C CA . GLY A 1 95 ? 7.511 8.997 -0.690 1.00 92.19 95 GLY A CA 1
ATOM 716 C C . GLY A 1 95 ? 7.198 7.526 -0.978 1.00 92.19 95 GLY A C 1
ATOM 717 O O . GLY A 1 95 ? 7.032 7.125 -2.131 1.00 92.19 95 GLY A O 1
ATOM 718 N N . ASN A 1 96 ? 7.102 6.726 0.073 1.00 92.62 96 ASN A N 1
ATOM 719 C CA . ASN A 1 96 ? 6.806 5.305 0.044 1.00 92.62 96 ASN A CA 1
ATOM 720 C C . ASN A 1 96 ? 5.655 5.014 1.015 1.00 92.62 96 ASN A C 1
ATOM 722 O O . ASN A 1 96 ? 5.624 5.486 2.148 1.00 92.62 96 ASN A O 1
ATOM 726 N N . SER A 1 97 ? 4.679 4.249 0.570 1.00 92.44 97 SER A N 1
ATOM 727 C CA . SER A 1 97 ? 3.572 3.741 1.362 1.00 92.44 97 SER A CA 1
ATOM 728 C C . SER A 1 97 ? 3.063 2.460 0.689 1.00 92.44 97 SER A C 1
ATOM 730 O O . SER A 1 97 ? 3.603 2.006 -0.322 1.00 92.44 97 SER A O 1
ATOM 732 N N . GLY A 1 98 ? 1.999 1.884 1.218 1.00 91.81 98 GLY A N 1
ATOM 733 C CA . GLY A 1 98 ? 1.388 0.686 0.684 1.00 91.81 98 GLY A CA 1
ATOM 734 C C . GLY A 1 98 ? 0.065 0.389 1.361 1.00 91.81 98 GLY A C 1
ATOM 735 O O . GLY A 1 98 ? -0.224 0.886 2.455 1.00 91.81 98 GLY A O 1
ATOM 736 N N . VAL A 1 99 ? -0.725 -0.433 0.678 1.00 92.38 99 VAL A N 1
ATOM 737 C CA . VAL A 1 99 ? -1.936 -1.046 1.216 1.00 92.38 99 VAL A CA 1
ATOM 738 C C . VAL A 1 99 ? -1.641 -2.517 1.454 1.00 92.38 99 VAL A C 1
ATOM 740 O O . VAL A 1 99 ? -1.368 -3.243 0.503 1.00 92.38 99 VAL A O 1
ATOM 743 N N . PHE A 1 100 ? -1.694 -2.967 2.701 1.00 91.12 100 PHE A N 1
ATOM 744 C CA . PHE A 1 100 ? -1.472 -4.370 3.038 1.00 91.12 100 PHE A CA 1
ATOM 745 C C . PHE A 1 100 ? -2.816 -5.071 3.131 1.00 91.12 100 PHE A C 1
ATOM 747 O O . PHE A 1 100 ? -3.700 -4.645 3.872 1.00 91.12 100 PHE A O 1
ATOM 754 N N . LEU A 1 101 ? -2.951 -6.146 2.372 1.00 88.19 101 LEU A N 1
ATOM 755 C CA . LEU A 1 101 ? -4.094 -7.039 2.348 1.00 88.19 101 LEU A CA 1
ATOM 756 C C . LEU A 1 101 ? -3.735 -8.310 3.116 1.00 88.19 101 LEU A C 1
ATOM 758 O O . LEU A 1 101 ? -2.607 -8.800 3.024 1.00 88.19 101 LEU A O 1
ATOM 762 N N . TRP A 1 102 ? -4.714 -8.852 3.839 1.00 85.94 102 TRP A N 1
ATOM 763 C CA . TRP A 1 102 ? -4.615 -10.152 4.513 1.00 85.94 102 TRP A CA 1
ATOM 764 C C . TRP A 1 102 ? -3.380 -10.291 5.421 1.00 85.94 102 TRP A C 1
ATOM 766 O O . TRP A 1 102 ? -2.690 -11.309 5.408 1.00 85.94 102 TRP A O 1
ATOM 776 N N . ALA A 1 103 ? -3.086 -9.253 6.206 1.00 86.88 103 ALA A N 1
ATOM 777 C CA . ALA A 1 103 ? -1.958 -9.264 7.130 1.00 86.88 103 ALA A CA 1
ATOM 778 C C . ALA A 1 103 ? -2.252 -10.055 8.413 1.00 86.88 103 ALA A C 1
ATOM 780 O O . ALA A 1 103 ? -3.154 -9.672 9.144 1.00 86.88 103 ALA A O 1
ATOM 781 N N . SER A 1 104 ? -1.496 -11.106 8.737 1.00 79.56 104 SER A N 1
ATOM 782 C CA . SER A 1 104 ? -1.845 -12.015 9.849 1.00 79.56 104 SER A CA 1
ATOM 783 C C . SER A 1 104 ? -1.961 -11.322 11.222 1.00 79.56 104 SER A C 1
ATOM 785 O O . SER A 1 104 ? -1.179 -10.424 11.535 1.00 79.56 104 SER A O 1
ATOM 787 N N . GLU A 1 105 ? -2.889 -11.770 12.083 1.00 82.75 105 GLU A N 1
ATOM 788 C CA . GLU A 1 105 ? -3.035 -11.235 13.458 1.00 82.75 105 GLU A CA 1
ATOM 789 C C . GLU A 1 105 ? -1.739 -11.391 14.248 1.00 82.75 105 GLU A C 1
ATOM 791 O O . GLU A 1 105 ? -1.305 -10.461 14.922 1.00 82.75 105 GLU A O 1
ATOM 796 N N . ASP A 1 106 ? -1.083 -12.546 14.122 1.00 85.12 106 ASP A N 1
ATOM 797 C CA . ASP A 1 106 ? 0.206 -12.815 14.762 1.00 85.12 106 ASP A CA 1
ATOM 798 C C . ASP A 1 106 ? 1.260 -11.802 14.315 1.00 85.12 106 ASP A C 1
ATOM 800 O O . ASP A 1 106 ? 2.047 -11.305 15.126 1.00 85.12 106 ASP A O 1
ATOM 804 N N . SER A 1 107 ? 1.262 -11.437 13.028 1.00 86.69 107 SER A N 1
ATOM 805 C CA . SER A 1 107 ? 2.131 -10.373 12.551 1.00 86.69 107 SER A CA 1
ATOM 806 C C . SER A 1 107 ? 1.744 -9.042 13.183 1.00 86.69 107 SER A C 1
ATOM 808 O O . SER A 1 107 ? 2.624 -8.385 13.724 1.00 86.69 107 SER A O 1
ATOM 810 N N . LEU A 1 108 ? 0.468 -8.651 13.150 1.00 88.44 108 LEU A N 1
ATOM 811 C CA . LEU A 1 108 ? -0.001 -7.355 13.649 1.00 88.44 108 LEU A CA 1
ATOM 812 C C . LEU A 1 108 ? 0.250 -7.163 15.148 1.00 88.44 108 LEU A C 1
ATOM 814 O O . LEU A 1 108 ? 0.722 -6.106 15.560 1.00 88.44 108 LEU A O 1
ATOM 818 N N . THR A 1 109 ? -0.019 -8.184 15.956 1.00 88.81 109 THR A N 1
ATOM 819 C CA . THR A 1 109 ? 0.135 -8.150 17.418 1.00 88.81 109 THR A CA 1
ATOM 820 C C . THR A 1 109 ? 1.597 -8.180 17.865 1.00 88.81 109 THR A C 1
ATOM 822 O O . THR A 1 109 ? 1.932 -7.669 18.935 1.00 88.81 109 THR A O 1
ATOM 825 N N . SER A 1 110 ? 2.495 -8.730 17.042 1.00 90.69 110 SER A N 1
ATOM 826 C CA . SER A 1 110 ? 3.935 -8.756 17.320 1.00 90.69 110 SER A CA 1
ATOM 827 C C . SER A 1 110 ? 4.696 -7.534 16.790 1.00 90.69 110 SER A C 1
ATOM 829 O O . SER A 1 110 ? 5.859 -7.337 17.170 1.00 90.69 110 SER A O 1
ATOM 831 N N . LEU A 1 111 ? 4.058 -6.683 15.970 1.00 91.06 111 LEU A N 1
ATOM 832 C CA . LEU A 1 111 ? 4.697 -5.511 15.375 1.00 91.06 111 LEU A CA 1
ATOM 833 C C . LEU A 1 111 ? 5.274 -4.573 16.435 1.00 91.06 111 LEU A C 1
ATOM 835 O O . LEU A 1 111 ? 4.597 -4.076 17.333 1.00 91.06 111 LEU A O 1
ATOM 839 N N . LYS A 1 112 ? 6.561 -4.269 16.274 1.00 92.50 112 LYS A N 1
ATOM 840 C CA . LYS A 1 112 ? 7.230 -3.187 16.996 1.00 92.50 112 LYS A CA 1
ATOM 841 C C . LYS A 1 112 ? 7.198 -1.918 16.157 1.00 92.50 112 LYS A C 1
ATOM 843 O O . LYS A 1 112 ? 6.982 -1.967 14.944 1.00 92.50 112 LYS A O 1
ATOM 848 N N . ARG A 1 113 ? 7.430 -0.776 16.801 1.00 91.50 113 ARG A N 1
ATOM 849 C CA . ARG A 1 113 ? 7.626 0.515 16.131 1.00 91.50 113 ARG A CA 1
ATOM 850 C C . ARG A 1 113 ? 8.631 0.366 14.982 1.00 91.50 113 ARG A C 1
ATOM 852 O O . ARG A 1 113 ? 9.711 -0.180 15.188 1.00 91.50 113 ARG A O 1
ATOM 859 N N . GLY A 1 114 ? 8.288 0.849 13.789 1.00 86.94 114 GLY A N 1
ATOM 860 C CA . GLY A 1 114 ? 9.125 0.705 12.592 1.00 86.94 114 GLY A CA 1
ATOM 861 C C . GLY A 1 114 ? 8.887 -0.575 11.783 1.00 86.94 114 GLY A C 1
ATOM 862 O O . GLY A 1 114 ? 9.409 -0.687 10.677 1.00 86.94 114 GLY A O 1
ATOM 863 N N . GLY A 1 115 ? 8.123 -1.531 12.314 1.00 90.00 115 GLY A N 1
ATOM 864 C CA . GLY A 1 115 ? 7.799 -2.784 11.640 1.00 90.00 115 GLY A CA 1
ATOM 865 C C . GLY A 1 115 ? 6.649 -2.649 10.642 1.00 90.00 115 GLY A C 1
ATOM 866 O O . GLY A 1 115 ? 5.738 -1.840 10.830 1.00 90.00 115 GLY A O 1
ATOM 867 N N . LEU A 1 116 ? 6.681 -3.494 9.614 1.00 91.62 116 LEU A N 1
ATOM 868 C CA . LEU A 1 116 ? 5.603 -3.690 8.645 1.00 91.62 116 LEU A CA 1
ATOM 869 C C . LEU A 1 116 ? 5.091 -5.130 8.751 1.00 91.62 116 LEU A C 1
ATOM 871 O O . LEU A 1 116 ? 5.897 -6.027 9.019 1.00 91.62 116 LEU A O 1
ATOM 875 N N . PRO A 1 117 ? 3.781 -5.365 8.579 1.00 90.56 117 PRO A N 1
ATOM 876 C CA . PRO A 1 117 ? 3.226 -6.693 8.755 1.00 90.56 117 PRO A CA 1
ATOM 877 C C . PRO A 1 117 ? 3.610 -7.641 7.616 1.00 90.56 117 PRO A C 1
ATOM 879 O O . PRO A 1 117 ? 3.927 -7.215 6.503 1.00 90.56 117 PRO A O 1
ATOM 882 N N . ALA A 1 118 ? 3.529 -8.940 7.889 1.00 90.88 118 ALA A N 1
ATOM 883 C CA . ALA A 1 118 ? 3.457 -9.964 6.861 1.00 90.88 118 ALA A CA 1
ATOM 884 C C . ALA A 1 118 ? 2.057 -9.969 6.238 1.00 90.88 118 ALA A C 1
ATOM 886 O O . ALA A 1 118 ? 1.073 -10.002 6.972 1.00 90.88 118 ALA A O 1
ATOM 887 N N . GLY A 1 119 ? 1.974 -9.936 4.910 1.00 90.31 119 GLY A N 1
ATOM 888 C CA . GLY A 1 119 ? 0.728 -9.889 4.142 1.00 90.31 119 GLY A CA 1
ATOM 889 C C . GLY A 1 119 ? 1.007 -9.703 2.650 1.00 90.31 119 GLY A C 1
ATOM 890 O O . GLY A 1 119 ? 2.127 -9.932 2.195 1.00 90.31 119 GLY A O 1
ATOM 891 N N . ILE A 1 120 ? 0.002 -9.279 1.885 1.00 92.69 120 ILE A N 1
ATOM 892 C CA . ILE A 1 120 ? 0.160 -8.902 0.474 1.00 92.69 120 ILE A CA 1
ATOM 893 C C . ILE A 1 120 ? 0.135 -7.381 0.362 1.00 92.69 120 ILE A C 1
ATOM 895 O O . ILE A 1 120 ? -0.883 -6.755 0.638 1.00 92.69 120 ILE A O 1
ATOM 899 N N . GLU A 1 121 ? 1.239 -6.774 -0.053 1.00 93.75 121 GLU A N 1
ATOM 900 C CA . GLU A 1 121 ? 1.348 -5.328 -0.216 1.00 93.75 121 GLU A CA 1
ATOM 901 C C . GLU A 1 121 ? 1.012 -4.910 -1.650 1.00 93.75 121 GLU A C 1
ATOM 903 O O . GLU A 1 121 ? 1.596 -5.410 -2.612 1.00 93.75 121 GLU A O 1
ATOM 908 N N . VAL A 1 122 ? 0.091 -3.953 -1.781 1.00 94.31 122 VAL A N 1
ATOM 909 C CA . VAL A 1 122 ? -0.121 -3.142 -2.982 1.00 94.31 122 VAL A CA 1
ATOM 910 C C . VAL A 1 122 ? 0.663 -1.841 -2.812 1.00 94.31 122 VAL A C 1
ATOM 912 O O . VAL A 1 122 ? 0.321 -0.992 -1.985 1.00 94.31 122 VAL A O 1
ATOM 915 N N . GLN A 1 123 ? 1.730 -1.686 -3.592 1.00 94.75 123 GLN A N 1
ATOM 916 C CA . GLN A 1 123 ? 2.712 -0.615 -3.444 1.00 94.75 123 GLN A CA 1
ATOM 917 C C . GLN A 1 123 ? 2.148 0.766 -3.800 1.00 94.75 123 GLN A C 1
ATOM 919 O O . GLN A 1 123 ? 1.570 0.971 -4.872 1.00 94.75 123 GLN A O 1
ATOM 924 N N . VAL A 1 124 ? 2.452 1.762 -2.969 1.00 93.88 124 VAL A N 1
ATOM 925 C CA . VAL A 1 124 ? 2.218 3.182 -3.260 1.00 93.88 124 VAL A CA 1
ATOM 926 C C . VAL A 1 124 ? 3.546 3.936 -3.197 1.00 93.88 124 VAL A C 1
ATOM 928 O O . VAL A 1 124 ? 4.042 4.267 -2.124 1.00 93.88 124 VAL A O 1
ATOM 931 N N . LEU A 1 125 ? 4.171 4.204 -4.343 1.00 94.12 125 LEU A N 1
ATOM 932 C CA . LEU A 1 125 ? 5.556 4.686 -4.388 1.00 94.12 125 LEU A CA 1
ATOM 933 C C . LEU A 1 125 ? 5.723 5.856 -5.353 1.00 94.12 125 LEU A C 1
ATOM 935 O O . LEU A 1 125 ? 5.329 5.773 -6.510 1.00 94.12 125 LEU A O 1
ATOM 939 N N . ASP A 1 126 ? 6.351 6.930 -4.885 1.00 95.06 126 ASP A N 1
ATOM 940 C CA . ASP A 1 126 ? 6.691 8.081 -5.715 1.00 95.06 126 ASP A CA 1
ATOM 941 C C . ASP A 1 126 ? 7.842 7.772 -6.688 1.00 95.06 126 ASP A C 1
ATOM 943 O O . ASP A 1 126 ? 8.797 7.063 -6.358 1.00 95.06 126 ASP A O 1
ATOM 947 N N . HIS A 1 127 ? 7.800 8.368 -7.882 1.00 94.62 127 HIS A N 1
ATOM 948 C CA . HIS A 1 127 ? 8.831 8.190 -8.908 1.00 94.62 127 HIS A CA 1
ATOM 949 C C . HIS A 1 127 ? 10.229 8.630 -8.458 1.00 94.62 127 HIS A C 1
ATOM 951 O O . HIS A 1 127 ? 11.214 7.976 -8.815 1.00 94.62 127 HIS A O 1
ATOM 957 N N . GLY A 1 128 ? 10.323 9.646 -7.597 1.00 93.81 128 GLY A N 1
ATOM 958 C CA . GLY A 1 128 ? 11.579 10.103 -7.010 1.00 93.81 128 GLY A CA 1
ATOM 959 C C . GLY A 1 128 ? 12.293 9.030 -6.184 1.00 93.81 128 GLY A C 1
ATOM 960 O O . GLY A 1 128 ? 13.491 9.142 -5.930 1.00 93.81 128 GLY A O 1
ATOM 961 N N . TYR A 1 129 ? 11.612 7.941 -5.802 1.00 92.94 129 TYR A N 1
ATOM 962 C CA . TYR A 1 129 ? 12.263 6.802 -5.153 1.00 92.94 129 TYR A CA 1
ATOM 963 C C . TYR A 1 129 ? 13.338 6.183 -6.048 1.00 92.94 129 TYR A C 1
ATOM 965 O O . TYR A 1 129 ? 14.426 5.853 -5.576 1.00 92.94 129 TYR A O 1
ATOM 973 N N . ALA A 1 130 ? 13.066 6.072 -7.351 1.00 89.75 130 ALA A N 1
ATOM 974 C CA . ALA A 1 130 ? 14.034 5.556 -8.310 1.00 89.75 130 ALA A CA 1
ATOM 975 C C . ALA A 1 130 ? 15.256 6.477 -8.456 1.00 89.75 130 ALA A C 1
ATOM 977 O O . ALA A 1 130 ? 16.377 5.988 -8.591 1.00 89.75 130 ALA A O 1
ATOM 978 N N . GLU A 1 131 ? 15.043 7.791 -8.378 1.00 88.75 131 GLU A N 1
ATOM 979 C CA . GLU A 1 131 ? 16.087 8.817 -8.489 1.00 88.75 131 GLU A CA 1
ATOM 980 C C . GLU A 1 131 ? 16.997 8.853 -7.254 1.00 88.75 131 GLU A C 1
ATOM 982 O O . GLU A 1 131 ? 18.196 9.100 -7.367 1.00 88.75 131 GLU A O 1
ATOM 987 N N . LYS A 1 132 ? 16.454 8.552 -6.067 1.00 89.00 132 LYS A N 1
ATOM 988 C CA . LYS A 1 132 ? 17.216 8.528 -4.805 1.00 89.00 132 LYS A CA 1
ATOM 989 C C . LYS A 1 132 ? 17.992 7.235 -4.558 1.00 89.00 132 LYS A C 1
ATOM 991 O O . LYS A 1 132 ? 18.676 7.118 -3.538 1.00 89.00 132 LYS A O 1
ATOM 996 N N . LEU A 1 133 ? 17.906 6.249 -5.449 1.00 86.81 133 LEU A N 1
ATOM 997 C CA . LEU A 1 133 ? 18.738 5.053 -5.344 1.00 86.81 133 LEU A CA 1
ATOM 998 C C . LEU A 1 133 ? 20.225 5.423 -5.414 1.00 86.81 133 LEU A C 1
ATOM 1000 O O . LEU A 1 133 ? 20.609 6.362 -6.101 1.00 86.81 133 LEU A O 1
ATOM 1004 N N . SER A 1 134 ? 21.089 4.661 -4.739 1.00 85.75 134 SER A N 1
ATOM 1005 C CA . SER A 1 134 ? 22.536 4.877 -4.851 1.00 85.75 134 SER A CA 1
ATOM 1006 C C . SER A 1 134 ? 23.019 4.676 -6.296 1.00 85.75 134 SER A C 1
ATOM 1008 O O . SER A 1 134 ? 22.438 3.846 -7.002 1.00 85.75 134 SER A O 1
ATOM 1010 N N . PRO A 1 135 ? 24.119 5.321 -6.737 1.00 86.50 135 PRO A N 1
ATOM 1011 C CA . PRO A 1 135 ? 24.630 5.162 -8.105 1.00 86.50 135 PRO A CA 1
ATOM 1012 C C . PRO A 1 135 ? 24.835 3.694 -8.504 1.00 86.50 135 PRO A C 1
ATOM 1014 O O . PRO A 1 135 ? 24.458 3.270 -9.592 1.00 86.50 135 PRO A O 1
ATOM 1017 N N . LYS A 1 136 ? 25.322 2.868 -7.567 1.00 84.81 136 LYS A N 1
ATOM 1018 C CA . LYS A 1 136 ? 25.470 1.415 -7.753 1.00 84.81 136 LYS A CA 1
ATOM 1019 C C . LYS A 1 136 ? 24.140 0.702 -8.028 1.00 84.81 136 LYS A C 1
ATOM 1021 O O . LYS A 1 136 ? 24.120 -0.279 -8.763 1.00 84.81 136 LYS A O 1
ATOM 1026 N N . ARG A 1 137 ? 23.046 1.135 -7.395 1.00 83.50 137 ARG A N 1
ATOM 1027 C CA . ARG A 1 137 ? 21.705 0.573 -7.612 1.00 83.50 137 ARG A CA 1
ATOM 1028 C C . ARG A 1 137 ? 21.059 1.112 -8.885 1.00 83.50 137 ARG A C 1
ATOM 1030 O O . ARG A 1 137 ? 20.362 0.349 -9.536 1.00 83.50 137 ARG A O 1
ATOM 1037 N N . GLN A 1 138 ? 21.315 2.369 -9.244 1.00 80.31 138 GLN A N 1
ATOM 1038 C CA . GLN A 1 138 ? 20.850 2.952 -10.506 1.00 80.31 138 GLN A CA 1
ATOM 1039 C C . GLN A 1 138 ? 21.514 2.296 -11.723 1.00 80.31 138 GLN A C 1
ATOM 1041 O O . GLN A 1 138 ? 20.853 2.069 -12.727 1.00 80.31 138 GLN A O 1
ATOM 1046 N N . ALA A 1 139 ? 22.800 1.945 -11.617 1.00 77.75 139 ALA A N 1
ATOM 1047 C CA . ALA A 1 139 ? 23.551 1.280 -12.683 1.00 77.75 139 ALA A CA 1
ATOM 1048 C C . ALA A 1 139 ? 23.119 -0.177 -12.941 1.00 77.75 139 ALA A C 1
ATOM 1050 O O . ALA A 1 139 ? 23.540 -0.777 -13.927 1.00 77.75 139 ALA A O 1
ATOM 1051 N N . LYS A 1 140 ? 22.311 -0.774 -12.055 1.00 79.38 140 LYS A N 1
ATOM 1052 C CA . LYS A 1 140 ? 21.709 -2.091 -12.289 1.00 79.38 140 LYS A CA 1
ATOM 1053 C C . LYS A 1 140 ? 20.383 -1.931 -13.024 1.00 79.38 140 LYS A C 1
ATOM 1055 O O . LYS A 1 140 ? 19.642 -0.988 -12.754 1.00 79.38 140 LYS A O 1
ATOM 1060 N N . ASN A 1 141 ? 20.047 -2.907 -13.869 1.00 72.12 141 ASN A N 1
ATOM 1061 C CA . ASN A 1 141 ? 18.695 -3.015 -14.409 1.00 72.12 141 ASN A CA 1
ATOM 1062 C C . ASN A 1 141 ? 17.699 -3.035 -13.247 1.00 72.12 141 ASN A C 1
ATOM 1064 O O . ASN A 1 141 ? 17.810 -3.822 -12.307 1.00 72.12 141 ASN A O 1
ATOM 1068 N N . ARG A 1 142 ? 16.775 -2.080 -13.276 1.00 79.88 142 ARG A N 1
ATOM 1069 C CA . ARG A 1 142 ? 15.852 -1.786 -12.183 1.00 79.88 142 ARG A CA 1
ATOM 1070 C C . ARG A 1 142 ? 14.601 -2.654 -12.321 1.00 79.88 142 ARG A C 1
ATOM 1072 O O . ARG A 1 142 ? 13.493 -2.151 -12.434 1.00 79.88 142 ARG A O 1
ATOM 1079 N N . ASP A 1 143 ? 14.820 -3.961 -12.372 1.00 87.69 143 ASP A N 1
ATOM 1080 C CA . ASP A 1 143 ? 13.827 -4.988 -12.702 1.00 87.69 143 ASP A CA 1
ATOM 1081 C C . ASP A 1 143 ? 13.152 -5.611 -11.471 1.00 87.69 143 ASP A C 1
ATOM 1083 O O . ASP A 1 143 ? 12.358 -6.536 -11.607 1.00 87.69 143 ASP A O 1
ATOM 1087 N N . TRP A 1 144 ? 13.453 -5.111 -10.270 1.00 89.75 144 TRP A N 1
ATOM 1088 C CA . TRP A 1 144 ? 12.946 -5.642 -9.002 1.00 89.75 144 TRP A CA 1
ATOM 1089 C C . TRP A 1 144 ? 11.797 -4.822 -8.391 1.00 89.75 144 TRP A C 1
ATOM 1091 O O . TRP A 1 144 ? 11.199 -5.272 -7.414 1.00 89.75 144 TRP A O 1
ATOM 1101 N N . PHE A 1 145 ? 11.478 -3.645 -8.945 1.00 94.00 145 PHE A N 1
ATOM 1102 C CA . PHE A 1 145 ? 10.333 -2.819 -8.539 1.00 94.00 145 PHE A CA 1
ATOM 1103 C C . PHE A 1 145 ? 9.890 -1.855 -9.650 1.00 94.0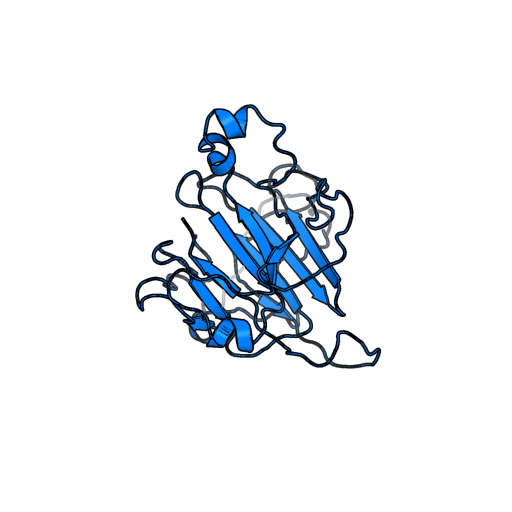0 145 PHE A C 1
ATOM 1105 O O . PHE A 1 145 ? 10.705 -1.404 -10.460 1.00 94.00 145 PHE A O 1
ATOM 1112 N N . THR A 1 146 ? 8.625 -1.446 -9.608 1.00 92.38 146 THR A N 1
ATOM 1113 C CA . THR A 1 146 ? 8.127 -0.227 -10.251 1.00 92.38 146 THR A CA 1
ATOM 1114 C C . THR A 1 146 ? 7.556 0.736 -9.208 1.00 92.38 146 THR A C 1
ATOM 1116 O O . THR A 1 146 ? 7.500 0.455 -8.012 1.00 92.38 146 THR A O 1
ATOM 1119 N N . THR A 1 147 ? 7.141 1.913 -9.664 1.00 93.19 147 THR A N 1
ATOM 1120 C CA . THR A 1 147 ? 6.467 2.938 -8.855 1.00 93.19 147 THR A CA 1
ATOM 1121 C C . THR A 1 147 ? 4.969 3.018 -9.179 1.00 93.19 147 THR A C 1
ATOM 1123 O O . THR A 1 147 ? 4.304 3.992 -8.846 1.00 93.19 147 THR A O 1
ATOM 1126 N N . ASN A 1 148 ? 4.425 1.993 -9.848 1.00 92.06 148 ASN A N 1
ATOM 1127 C CA . ASN A 1 148 ? 3.129 2.048 -10.530 1.00 92.06 148 ASN A CA 1
ATOM 1128 C C . ASN A 1 148 ? 2.073 1.069 -9.982 1.00 92.06 148 ASN A C 1
ATOM 1130 O O . ASN A 1 148 ? 1.111 0.759 -10.680 1.00 92.06 148 ASN A O 1
ATOM 1134 N N . GLY A 1 149 ? 2.241 0.585 -8.746 1.00 91.56 149 GLY A N 1
ATOM 1135 C CA . GLY A 1 149 ? 1.258 -0.295 -8.099 1.00 91.56 149 GLY A CA 1
ATOM 1136 C C . GLY A 1 149 ? 1.616 -1.776 -8.100 1.00 91.56 149 GLY A C 1
ATOM 1137 O O . GLY A 1 149 ? 0.735 -2.614 -8.262 1.00 91.56 149 GLY A O 1
ATOM 1138 N N . ASP A 1 150 ? 2.898 -2.101 -7.924 1.00 94.44 150 ASP A N 1
ATOM 1139 C CA . ASP A 1 150 ? 3.354 -3.481 -7.734 1.00 94.44 150 ASP A CA 1
ATOM 1140 C C . ASP A 1 150 ? 2.568 -4.202 -6.630 1.00 94.44 150 ASP A C 1
ATOM 1142 O O . ASP A 1 150 ? 2.232 -3.597 -5.611 1.00 94.44 150 ASP A O 1
ATOM 1146 N N . VAL A 1 151 ? 2.370 -5.512 -6.789 1.00 95.50 151 VAL A N 1
ATOM 1147 C CA . VAL A 1 151 ? 1.759 -6.376 -5.768 1.00 95.50 151 VAL A CA 1
ATOM 1148 C C . VAL A 1 151 ? 2.729 -7.489 -5.385 1.00 95.50 151 VAL A C 1
ATOM 1150 O O . VAL A 1 151 ? 3.234 -8.195 -6.264 1.00 95.50 151 VAL A O 1
ATOM 1153 N N . PHE A 1 152 ? 3.032 -7.641 -4.096 1.00 93.38 152 PHE A N 1
ATOM 1154 C CA . PHE A 1 152 ? 4.042 -8.595 -3.619 1.00 93.38 152 PHE A CA 1
ATOM 1155 C C . PHE A 1 152 ? 3.808 -9.030 -2.162 1.00 93.38 152 PHE A C 1
ATOM 1157 O O . PHE A 1 152 ? 3.193 -8.287 -1.399 1.00 93.38 152 PHE A O 1
ATOM 1164 N N . PRO A 1 153 ? 4.306 -10.209 -1.743 1.00 92.50 153 PRO A N 1
ATOM 1165 C CA . PRO A 1 153 ? 4.190 -10.654 -0.367 1.00 92.50 153 PRO A CA 1
ATOM 1166 C C . PRO A 1 153 ? 5.267 -10.007 0.512 1.00 92.50 153 PRO A C 1
ATOM 1168 O O . PRO A 1 153 ? 6.401 -9.774 0.078 1.00 92.50 153 PRO A O 1
ATOM 1171 N N . THR A 1 154 ? 4.926 -9.760 1.772 1.00 90.69 154 THR A N 1
ATOM 1172 C CA . THR A 1 154 ? 5.818 -9.228 2.807 1.00 90.69 154 THR A CA 1
ATOM 1173 C C . THR A 1 154 ? 5.957 -10.203 3.973 1.00 90.69 154 THR A C 1
ATOM 1175 O O . THR A 1 154 ? 5.093 -11.047 4.221 1.00 90.69 154 THR A O 1
ATOM 1178 N N . GLY A 1 155 ? 7.054 -10.084 4.726 1.00 89.44 155 GLY A N 1
ATOM 1179 C CA . GLY A 1 155 ? 7.325 -10.965 5.861 1.00 89.44 155 GLY A CA 1
ATOM 1180 C C . GLY A 1 155 ? 7.401 -12.433 5.435 1.00 89.44 155 GLY A C 1
ATOM 1181 O O . GLY A 1 155 ? 8.184 -12.779 4.554 1.00 89.44 155 GLY A O 1
ATOM 1182 N N . ASN A 1 156 ? 6.603 -13.287 6.074 1.00 87.88 156 ASN A N 1
ATOM 1183 C CA . ASN A 1 156 ? 6.497 -14.715 5.769 1.00 87.88 156 ASN A CA 1
ATOM 1184 C C . ASN A 1 156 ? 5.284 -15.072 4.885 1.00 87.88 156 ASN A C 1
ATOM 1186 O O . ASN A 1 156 ? 4.981 -16.255 4.744 1.00 87.88 156 ASN A O 1
ATOM 1190 N N . ALA A 1 157 ? 4.581 -14.083 4.322 1.00 88.19 157 ALA A N 1
ATOM 1191 C CA . ALA A 1 157 ? 3.491 -14.332 3.384 1.00 88.19 157 ALA A CA 1
ATOM 1192 C C . ALA A 1 157 ? 4.012 -14.878 2.045 1.00 88.19 157 ALA A C 1
ATOM 1194 O O . ALA A 1 157 ? 5.188 -14.730 1.702 1.00 88.19 157 ALA A O 1
ATOM 1195 N N . ASP A 1 158 ? 3.112 -15.473 1.261 1.00 87.38 158 ASP A N 1
ATOM 1196 C CA . ASP A 1 158 ? 3.411 -15.926 -0.093 1.00 87.38 158 ASP A CA 1
ATOM 1197 C C . ASP A 1 158 ? 2.244 -15.656 -1.053 1.00 87.38 158 ASP A C 1
ATOM 1199 O O . ASP A 1 158 ? 1.095 -15.513 -0.636 1.00 87.38 158 ASP A O 1
ATOM 1203 N N . MET A 1 159 ? 2.547 -15.583 -2.347 1.00 88.50 159 MET A N 1
ATOM 1204 C CA . MET A 1 159 ? 1.568 -15.451 -3.424 1.00 88.50 159 MET A CA 1
ATOM 1205 C C . MET A 1 159 ? 2.101 -16.024 -4.736 1.00 88.50 159 MET A C 1
ATOM 1207 O O . MET A 1 159 ? 3.308 -16.087 -4.972 1.00 88.50 159 MET A O 1
ATOM 1211 N N . VAL A 1 160 ? 1.176 -16.357 -5.635 1.00 91.31 160 VAL A N 1
ATOM 1212 C CA . VAL A 1 160 ? 1.480 -16.614 -7.045 1.00 91.31 160 VAL A CA 1
ATOM 1213 C C . VAL A 1 160 ? 1.196 -15.325 -7.828 1.00 91.31 160 VAL A C 1
ATOM 1215 O O . VAL A 1 160 ? 0.033 -14.931 -7.923 1.00 91.31 160 VAL A O 1
ATOM 1218 N N . PRO A 1 161 ? 2.216 -14.620 -8.355 1.00 89.44 161 PRO A N 1
ATOM 1219 C CA . PRO A 1 161 ? 2.006 -13.361 -9.062 1.00 89.44 161 PRO A CA 1
ATOM 1220 C C . PRO A 1 161 ? 1.395 -13.565 -10.449 1.00 89.44 161 PRO A C 1
ATOM 1222 O O . PRO A 1 161 ? 1.774 -14.473 -11.190 1.00 89.44 161 PRO A O 1
ATOM 1225 N N . PHE A 1 162 ? 0.521 -12.640 -10.845 1.00 86.31 162 PHE A N 1
ATOM 1226 C CA . PHE A 1 162 ? 0.114 -12.506 -12.240 1.00 86.31 162 PHE A CA 1
ATOM 1227 C C . PHE A 1 162 ? 1.190 -11.781 -13.061 1.00 86.31 162 PHE A C 1
ATOM 1229 O O . PHE A 1 162 ? 1.845 -10.875 -12.536 1.00 86.31 162 PHE A O 1
ATOM 1236 N N . PRO A 1 163 ? 1.354 -12.121 -14.353 1.00 84.25 163 PRO A N 1
ATOM 1237 C CA . PRO A 1 163 ? 2.213 -11.368 -15.257 1.00 84.25 163 PRO A CA 1
ATOM 1238 C C . PRO A 1 163 ? 1.782 -9.900 -15.429 1.00 84.25 163 PRO A C 1
ATOM 1240 O O . PRO A 1 163 ? 0.579 -9.626 -15.426 1.00 84.25 163 PRO A O 1
ATOM 1243 N N . PRO A 1 164 ? 2.732 -8.981 -15.695 1.00 94.25 164 PRO A N 1
ATOM 1244 C CA . PRO A 1 164 ? 4.182 -9.209 -15.748 1.00 94.25 164 PRO A CA 1
ATOM 1245 C C . PRO A 1 164 ? 4.789 -9.532 -14.371 1.00 94.25 164 PRO A C 1
ATOM 1247 O O . PRO A 1 164 ? 4.401 -8.945 -13.369 1.00 94.25 164 PRO A O 1
ATOM 1250 N N . VAL A 1 165 ? 5.735 -10.474 -14.309 1.00 89.75 165 VAL A N 1
ATOM 1251 C CA . VAL A 1 165 ? 6.331 -10.948 -13.045 1.00 89.75 165 VAL A CA 1
ATOM 1252 C C . VAL A 1 165 ? 7.780 -10.482 -12.938 1.00 89.75 165 VAL A C 1
ATOM 1254 O O . VAL A 1 165 ? 8.530 -10.554 -13.911 1.00 89.75 165 VAL A O 1
ATOM 1257 N N . ALA A 1 166 ? 8.185 -10.030 -11.752 1.00 92.38 166 ALA A N 1
ATOM 1258 C CA . ALA A 1 166 ? 9.576 -9.707 -11.459 1.00 92.38 166 ALA A CA 1
ATOM 1259 C C . ALA A 1 166 ? 10.487 -10.944 -11.595 1.00 92.38 166 ALA A C 1
ATOM 1261 O O . ALA A 1 166 ? 10.039 -12.061 -11.331 1.00 92.38 166 ALA A O 1
ATOM 1262 N N . PRO A 1 167 ? 11.787 -10.783 -11.900 1.00 94.06 167 PRO A N 1
ATOM 1263 C CA . PRO A 1 167 ? 12.700 -11.913 -12.105 1.00 94.06 167 PRO A CA 1
ATOM 1264 C C . PRO A 1 167 ? 12.792 -12.894 -10.928 1.00 94.06 167 PRO A C 1
ATOM 1266 O O . PRO A 1 167 ? 13.106 -14.062 -11.122 1.00 94.06 167 PRO A O 1
ATOM 1269 N N . ASN A 1 168 ? 12.506 -12.441 -9.703 1.00 91.12 168 ASN A N 1
ATOM 1270 C CA . ASN A 1 168 ? 12.500 -13.293 -8.511 1.00 91.12 168 ASN A CA 1
ATOM 1271 C C . ASN A 1 168 ? 11.222 -14.140 -8.346 1.00 91.12 168 ASN A C 1
ATOM 1273 O O . ASN A 1 168 ? 11.122 -14.888 -7.376 1.00 91.12 168 ASN A O 1
ATOM 1277 N N . GLY A 1 169 ? 10.233 -13.996 -9.232 1.00 93.06 169 GLY A N 1
ATOM 1278 C CA . GLY A 1 169 ? 8.992 -14.771 -9.206 1.00 93.06 169 GLY A CA 1
ATOM 1279 C C . GLY A 1 169 ? 8.031 -14.432 -8.062 1.00 93.06 169 GLY A C 1
ATOM 1280 O O . GLY A 1 169 ? 7.072 -15.167 -7.858 1.00 93.06 169 GLY A O 1
ATOM 1281 N N . LYS A 1 170 ? 8.271 -13.356 -7.298 1.00 89.88 170 LYS A N 1
ATOM 1282 C CA . LYS A 1 170 ? 7.485 -13.014 -6.095 1.00 89.88 170 LYS A CA 1
ATOM 1283 C C . LYS A 1 170 ? 6.687 -11.719 -6.205 1.00 89.88 170 LYS A C 1
ATOM 1285 O O . LYS A 1 170 ? 5.926 -11.403 -5.304 1.00 89.88 170 LYS A O 1
ATOM 1290 N N . ARG A 1 171 ? 6.850 -10.948 -7.276 1.00 94.38 171 ARG A N 1
ATOM 1291 C CA . ARG A 1 171 ? 6.211 -9.636 -7.427 1.00 94.38 171 ARG A CA 1
ATOM 1292 C C . ARG A 1 171 ? 5.512 -9.546 -8.772 1.00 94.38 171 ARG A C 1
ATOM 1294 O O . ARG A 1 171 ? 6.117 -9.856 -9.795 1.00 94.38 171 ARG A O 1
ATOM 1301 N N . SER A 1 172 ? 4.256 -9.119 -8.749 1.00 94.50 172 SER A N 1
ATOM 1302 C CA . SER A 1 172 ? 3.509 -8.733 -9.941 1.00 94.50 172 SER A CA 1
ATOM 1303 C C . SER A 1 172 ? 3.750 -7.252 -10.216 1.00 94.50 172 SER A C 1
ATOM 1305 O O . SER A 1 172 ? 3.642 -6.416 -9.317 1.00 94.50 172 SER A O 1
ATOM 1307 N N . PHE A 1 173 ? 4.117 -6.945 -11.452 1.00 92.38 173 PHE A N 1
ATOM 1308 C CA . PHE A 1 173 ? 4.214 -5.593 -11.975 1.00 92.38 173 PHE A CA 1
ATOM 1309 C C . PHE A 1 173 ? 2.921 -5.197 -12.680 1.00 92.38 173 PHE A C 1
ATOM 1311 O O . PHE A 1 173 ? 2.206 -6.054 -13.197 1.00 92.38 173 PHE A O 1
ATOM 1318 N N . PRO A 1 174 ? 2.618 -3.895 -12.756 1.00 90.31 174 PRO A N 1
ATOM 1319 C CA . PRO A 1 174 ? 1.500 -3.437 -13.556 1.00 90.31 174 PRO A CA 1
ATOM 1320 C C . PRO A 1 174 ? 1.803 -3.619 -15.049 1.00 90.31 174 PRO A C 1
ATOM 1322 O O . PRO A 1 174 ? 2.931 -3.446 -15.512 1.00 90.31 174 PRO A O 1
ATOM 1325 N N . SER A 1 175 ? 0.773 -3.909 -15.843 1.00 86.56 175 SER A N 1
ATOM 1326 C CA . SER A 1 175 ? 0.900 -3.995 -17.304 1.00 86.56 175 SER A CA 1
ATOM 1327 C C . SER A 1 175 ? 1.096 -2.630 -17.980 1.00 86.56 175 SER A C 1
ATOM 1329 O O . SER A 1 175 ? 1.428 -2.571 -19.162 1.00 86.56 175 SER A O 1
ATOM 1331 N N . LYS A 1 176 ? 0.840 -1.528 -17.260 1.00 87.06 176 LYS A N 1
ATOM 1332 C CA . LYS A 1 176 ? 1.016 -0.139 -17.708 1.00 87.06 176 LYS A CA 1
ATOM 1333 C C . LYS A 1 176 ? 1.521 0.721 -16.546 1.00 87.06 176 LYS A C 1
ATOM 1335 O O . LYS A 1 176 ? 1.052 0.573 -15.423 1.00 87.06 176 LYS A O 1
ATOM 1340 N N . ASN A 1 177 ? 2.415 1.665 -16.831 1.00 90.56 177 ASN A N 1
ATOM 1341 C CA . ASN A 1 177 ? 2.913 2.624 -15.844 1.00 90.56 177 ASN A CA 1
ATOM 1342 C C . ASN A 1 177 ? 1.997 3.852 -15.810 1.00 90.56 177 ASN A C 1
ATOM 1344 O O . ASN A 1 177 ? 2.099 4.703 -16.690 1.00 90.56 177 ASN A O 1
ATOM 1348 N N . LEU A 1 178 ? 1.067 3.894 -14.852 1.00 89.06 178 LEU A N 1
ATOM 1349 C CA . LEU A 1 178 ? -0.002 4.901 -14.808 1.00 89.06 178 LEU A CA 1
ATOM 1350 C C . LEU A 1 178 ? 0.029 5.801 -13.568 1.00 89.06 178 LEU A C 1
ATOM 1352 O O . LEU A 1 178 ? -0.787 6.719 -13.491 1.00 89.06 178 LEU A O 1
ATOM 1356 N N . SER A 1 179 ? 0.933 5.559 -12.614 1.00 89.75 179 SER A N 1
ATOM 1357 C CA . SER A 1 179 ? 1.059 6.449 -11.462 1.00 89.75 179 SER A CA 1
ATOM 1358 C C . SER A 1 179 ? 1.674 7.785 -11.878 1.00 89.75 179 SER A C 1
ATOM 1360 O O . SER A 1 179 ? 2.457 7.866 -12.822 1.00 89.75 179 SER A O 1
ATOM 1362 N N . ARG A 1 180 ? 1.308 8.835 -11.151 1.00 91.31 180 ARG A N 1
ATOM 1363 C CA . ARG A 1 180 ? 1.825 10.196 -11.213 1.00 91.31 180 ARG A CA 1
ATOM 1364 C C . ARG A 1 180 ? 2.744 10.433 -10.017 1.00 91.31 180 ARG A C 1
ATOM 1366 O O . ARG A 1 180 ? 2.577 9.823 -8.957 1.00 91.31 180 ARG A O 1
ATOM 1373 N N . GLY A 1 181 ? 3.704 11.334 -10.198 1.00 90.75 181 GLY A N 1
ATOM 1374 C CA . GLY A 1 181 ? 4.689 11.681 -9.176 1.00 90.75 181 GLY A CA 1
ATOM 1375 C C . GLY A 1 181 ? 4.147 12.561 -8.046 1.00 90.75 181 GLY A C 1
ATOM 1376 O O . GLY A 1 181 ? 2.948 12.784 -7.890 1.00 90.75 181 GLY A O 1
ATOM 1377 N N . VAL A 1 182 ? 5.074 13.071 -7.244 1.00 93.00 182 VAL A N 1
ATOM 1378 C CA . VAL A 1 182 ? 4.821 13.927 -6.085 1.00 93.00 182 VAL A CA 1
ATOM 1379 C C . VAL A 1 182 ? 3.868 15.081 -6.404 1.00 93.00 182 VAL A C 1
ATOM 1381 O O . VAL A 1 182 ? 3.986 15.747 -7.426 1.00 93.00 182 VAL A O 1
ATOM 1384 N N . GLY A 1 183 ? 2.937 15.351 -5.488 1.00 91.44 183 GLY A N 1
ATOM 1385 C CA . GLY A 1 183 ? 1.968 16.438 -5.625 1.00 91.44 183 GLY A CA 1
ATOM 1386 C C . GLY A 1 183 ? 0.703 16.068 -6.401 1.00 91.44 183 GLY A C 1
ATOM 1387 O O . GLY A 1 183 ? -0.299 16.768 -6.271 1.00 91.44 183 GLY A O 1
ATOM 1388 N N . GLU A 1 184 ? 0.712 14.952 -7.124 1.00 92.19 184 GLU A N 1
ATOM 1389 C CA . GLU A 1 184 ? -0.393 14.531 -7.976 1.00 92.19 184 GLU A CA 1
ATOM 1390 C C . GLU A 1 184 ? -1.248 13.449 -7.312 1.00 92.19 184 GLU A C 1
ATOM 1392 O O . GLU A 1 184 ? -0.749 12.583 -6.585 1.00 92.19 184 GLU A O 1
ATOM 1397 N N . TRP A 1 185 ? -2.553 13.502 -7.579 1.00 89.81 185 TRP A N 1
ATOM 1398 C CA . TRP A 1 185 ? -3.490 12.468 -7.157 1.00 89.81 185 TRP A CA 1
ATOM 1399 C C . TRP A 1 185 ? -3.430 11.264 -8.091 1.00 89.81 185 TRP A C 1
ATOM 1401 O O . TRP A 1 185 ? -3.395 11.386 -9.315 1.00 89.81 185 TRP A O 1
ATOM 1411 N N . ASN A 1 186 ? -3.440 10.091 -7.480 1.00 86.75 186 ASN A N 1
ATOM 1412 C CA . ASN A 1 186 ? -3.461 8.786 -8.111 1.00 86.75 186 ASN A CA 1
ATOM 1413 C C . ASN A 1 186 ? -4.670 8.012 -7.611 1.00 86.75 186 ASN A C 1
ATOM 1415 O O . ASN A 1 186 ? -5.077 8.196 -6.470 1.00 86.75 186 ASN A O 1
ATOM 1419 N N . HIS A 1 187 ? -5.191 7.098 -8.424 1.00 86.25 187 HIS A N 1
ATOM 1420 C CA . HIS A 1 187 ? -6.379 6.324 -8.085 1.00 86.25 187 HIS A CA 1
ATOM 1421 C C . HIS A 1 187 ? -6.114 4.834 -8.263 1.00 86.25 187 HIS A C 1
ATOM 1423 O O . HIS A 1 187 ? -5.734 4.400 -9.354 1.00 86.25 187 HIS A O 1
ATOM 1429 N N . TYR A 1 188 ? -6.363 4.051 -7.214 1.00 84.56 188 TYR A N 1
ATOM 1430 C CA . TYR A 1 188 ? -6.346 2.594 -7.231 1.00 84.56 188 TYR A CA 1
ATOM 1431 C C . TYR A 1 188 ? -7.743 2.036 -6.976 1.00 84.56 188 TYR A C 1
ATOM 1433 O O . TYR A 1 188 ? -8.396 2.399 -6.004 1.00 84.56 188 TYR A O 1
ATOM 1441 N N . TYR A 1 189 ? -8.140 1.070 -7.795 1.00 86.62 189 TYR A N 1
ATOM 1442 C CA . TYR A 1 189 ? -9.174 0.103 -7.454 1.00 86.62 189 TYR A CA 1
ATOM 1443 C C . TYR A 1 189 ? -8.508 -1.249 -7.188 1.00 86.62 189 TYR A C 1
ATOM 1445 O O . TYR A 1 189 ? -7.760 -1.763 -8.023 1.00 86.62 189 TYR A O 1
ATOM 1453 N N . ILE A 1 190 ? -8.767 -1.812 -6.014 1.00 84.75 190 ILE A N 1
ATOM 1454 C CA . ILE A 1 190 ? -8.223 -3.076 -5.529 1.00 84.75 190 ILE A CA 1
ATOM 1455 C C . ILE A 1 190 ? -9.397 -4.012 -5.262 1.00 84.75 190 ILE A C 1
ATOM 1457 O O . ILE A 1 190 ? -10.294 -3.688 -4.493 1.00 84.75 190 ILE A O 1
ATOM 1461 N N . ARG A 1 191 ? -9.373 -5.199 -5.860 1.00 84.81 191 ARG A N 1
ATOM 1462 C CA . ARG A 1 191 ? -10.323 -6.277 -5.590 1.00 84.81 191 ARG A CA 1
ATOM 1463 C C . ARG A 1 191 ? -9.566 -7.459 -5.017 1.00 84.81 191 ARG A C 1
ATOM 1465 O O . ARG A 1 191 ? -8.785 -8.079 -5.733 1.00 84.81 191 ARG A O 1
ATOM 1472 N N . ALA A 1 192 ? -9.811 -7.763 -3.751 1.00 84.25 192 ALA A N 1
ATOM 1473 C CA . ALA A 1 192 ? -9.236 -8.901 -3.050 1.00 84.25 192 ALA A CA 1
ATOM 1474 C C . ALA A 1 192 ? -10.376 -9.849 -2.671 1.00 84.25 192 ALA A C 1
ATOM 1476 O O . ALA A 1 192 ? -11.091 -9.612 -1.700 1.00 84.25 192 ALA A O 1
ATOM 1477 N N . VAL A 1 193 ? -10.615 -10.873 -3.489 1.00 82.25 193 VAL A N 1
ATOM 1478 C CA . VAL A 1 193 ? -11.775 -11.766 -3.350 1.00 82.25 193 VAL A CA 1
ATOM 1479 C C . VAL A 1 193 ? -11.352 -13.198 -3.637 1.00 82.25 193 VAL A C 1
ATOM 1481 O O . VAL A 1 193 ? -10.702 -13.459 -4.646 1.00 82.25 193 VAL A O 1
ATOM 1484 N N . ASN A 1 194 ? -11.757 -14.132 -2.774 1.00 83.81 194 ASN A N 1
ATOM 1485 C CA . ASN A 1 194 ? -11.507 -15.570 -2.922 1.00 83.81 194 ASN A CA 1
ATOM 1486 C C . ASN A 1 194 ? -10.019 -15.920 -3.118 1.00 83.81 194 ASN A C 1
ATOM 1488 O O . ASN A 1 194 ? -9.679 -16.775 -3.931 1.00 83.81 194 ASN A O 1
ATOM 1492 N N . GLY A 1 195 ? -9.128 -15.242 -2.388 1.00 78.75 195 GLY A N 1
ATOM 1493 C CA . GLY A 1 195 ? -7.684 -15.491 -2.465 1.00 78.75 195 GLY A CA 1
ATOM 1494 C C . GLY A 1 195 ? -6.983 -14.869 -3.675 1.00 78.75 195 GLY A C 1
ATOM 1495 O O . GLY A 1 195 ? -5.777 -15.032 -3.827 1.00 78.75 195 GLY A O 1
ATOM 1496 N N . GLU A 1 196 ? -7.703 -14.127 -4.517 1.00 85.00 196 GLU A N 1
ATOM 1497 C CA . GLU A 1 196 ? -7.143 -13.411 -5.660 1.00 85.00 196 GLU A CA 1
ATOM 1498 C C . GLU A 1 196 ? -7.107 -11.901 -5.392 1.00 85.00 196 GLU A C 1
ATOM 1500 O O . GLU A 1 196 ? -8.110 -11.323 -4.970 1.00 85.00 196 GLU A O 1
ATOM 1505 N N . VAL A 1 197 ? -5.972 -11.256 -5.685 1.00 82.50 197 VAL A N 1
ATOM 1506 C CA . VAL A 1 197 ? -5.825 -9.794 -5.660 1.00 82.50 197 VAL A CA 1
ATOM 1507 C C . VAL A 1 197 ? -5.693 -9.274 -7.087 1.00 82.50 197 VAL A C 1
ATOM 1509 O O . VAL A 1 197 ? -4.783 -9.660 -7.821 1.00 82.50 197 VAL A O 1
ATOM 1512 N N . ARG A 1 198 ? -6.580 -8.356 -7.473 1.00 81.31 198 ARG A N 1
ATOM 1513 C CA . ARG A 1 198 ? -6.483 -7.570 -8.707 1.00 81.31 198 ARG A CA 1
ATOM 1514 C C . ARG A 1 198 ? -6.389 -6.094 -8.365 1.00 81.31 198 ARG A C 1
ATOM 1516 O O . ARG A 1 198 ? -7.160 -5.602 -7.549 1.00 81.31 198 ARG A O 1
ATOM 1523 N N . GLN A 1 199 ? -5.491 -5.389 -9.038 1.00 79.06 199 GLN A N 1
ATOM 1524 C CA . GLN A 1 199 ? -5.331 -3.945 -8.913 1.00 79.06 199 GLN A CA 1
ATOM 1525 C C . GLN A 1 199 ? -5.516 -3.287 -10.283 1.00 79.06 199 GLN A C 1
ATOM 1527 O O . GLN A 1 199 ? -5.162 -3.860 -11.317 1.00 79.06 199 GLN A O 1
ATOM 1532 N N . ARG A 1 200 ? -6.120 -2.096 -10.294 1.00 79.69 200 ARG A N 1
ATOM 1533 C CA . ARG A 1 200 ? -6.196 -1.211 -11.458 1.00 79.69 200 ARG A CA 1
ATOM 1534 C C . ARG A 1 200 ? -5.842 0.212 -11.039 1.00 79.69 200 ARG A C 1
ATOM 1536 O O . ARG A 1 200 ? -6.500 0.768 -10.162 1.00 79.69 200 ARG A O 1
ATOM 1543 N N . ALA A 1 201 ? -4.843 0.798 -11.695 1.00 70.69 201 ALA A N 1
ATOM 1544 C CA . ALA A 1 201 ? -4.548 2.226 -11.617 1.00 70.69 201 ALA A CA 1
ATOM 1545 C C . ALA A 1 201 ? -5.259 2.984 -12.752 1.00 70.69 201 ALA A C 1
ATOM 1547 O O .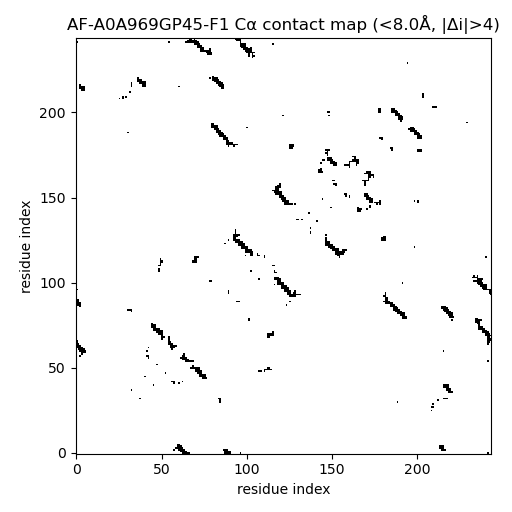 ALA A 1 201 ? -5.351 2.471 -13.871 1.00 70.69 201 ALA A O 1
ATOM 1548 N N . ARG A 1 202 ? -5.742 4.201 -12.481 1.00 67.50 202 ARG A N 1
ATOM 1549 C CA . ARG A 1 202 ? -6.386 5.074 -13.479 1.00 67.50 202 ARG A CA 1
ATOM 1550 C C . ARG A 1 202 ? -5.658 6.415 -13.622 1.00 67.50 202 ARG A C 1
ATOM 1552 O O . ARG A 1 202 ? -5.137 6.943 -12.647 1.00 67.50 202 ARG A O 1
ATOM 1559 N N . HIS A 1 203 ? -5.697 6.969 -14.837 1.00 55.59 203 HIS A N 1
ATOM 1560 C CA . HIS A 1 203 ? -5.275 8.327 -15.187 1.00 55.59 203 HIS A CA 1
ATOM 1561 C C . HIS A 1 203 ? -6.494 9.189 -15.566 1.00 55.59 203 HIS A C 1
ATOM 1563 O O . HIS A 1 203 ? -7.300 8.767 -16.394 1.00 55.59 203 HIS A O 1
ATOM 1569 N N . GLU A 1 204 ? -6.615 10.402 -15.019 1.00 43.72 204 GLU A N 1
ATOM 1570 C CA . GLU A 1 204 ? -7.453 11.452 -15.613 1.00 43.72 204 GLU A CA 1
ATOM 1571 C C . GLU A 1 204 ? -6.592 12.273 -16.583 1.00 43.72 204 GLU A C 1
ATOM 1573 O O . GLU A 1 204 ? -5.661 12.947 -16.149 1.00 43.72 204 GLU A O 1
ATOM 1578 N N . GLY A 1 205 ? -6.869 12.213 -17.893 1.00 37.59 205 GLY A N 1
ATOM 1579 C CA . GLY A 1 205 ? -6.176 13.091 -18.850 1.00 37.59 205 GLY A CA 1
ATOM 1580 C C . GLY A 1 205 ? -6.241 12.741 -20.338 1.00 37.59 205 GLY A C 1
ATOM 1581 O O . GLY A 1 205 ? -5.959 13.612 -21.149 1.00 37.59 205 GLY A O 1
ATOM 1582 N N . ASN A 1 206 ? -6.658 11.536 -20.729 1.00 31.86 206 ASN A N 1
ATOM 1583 C CA . ASN A 1 206 ? -6.954 11.227 -22.132 1.00 31.86 206 ASN A CA 1
ATOM 1584 C C . ASN A 1 206 ? -8.446 10.927 -22.231 1.00 31.86 206 ASN A C 1
ATOM 1586 O O . ASN A 1 206 ? -8.957 10.220 -21.369 1.00 31.86 206 ASN A O 1
ATOM 1590 N N . GLY A 1 207 ? -9.126 11.466 -23.244 1.00 33.78 207 GLY A N 1
ATOM 1591 C CA . GLY A 1 207 ? -10.565 11.315 -23.500 1.00 33.78 207 GLY A CA 1
ATOM 1592 C C . GLY A 1 207 ? -11.037 9.890 -23.819 1.00 33.78 207 GLY A C 1
ATOM 1593 O O . GLY A 1 207 ? -11.912 9.720 -24.657 1.00 33.78 207 GLY A O 1
ATOM 1594 N N . GLU A 1 208 ? -10.480 8.876 -23.159 1.00 35.84 208 GLU A N 1
ATOM 1595 C CA . GLU A 1 208 ? -11.155 7.607 -22.926 1.00 35.84 208 GLU A CA 1
ATOM 1596 C C . GLU A 1 208 ? -11.865 7.684 -21.566 1.00 35.84 208 GLU A C 1
ATOM 1598 O O . GLU A 1 208 ? -11.259 7.591 -20.498 1.00 35.84 208 GLU A O 1
ATOM 1603 N N . ASP A 1 209 ? -13.164 7.958 -21.656 1.00 31.81 209 ASP A N 1
ATOM 1604 C CA . ASP A 1 209 ? -14.213 7.809 -20.650 1.00 31.81 209 ASP A CA 1
ATOM 1605 C C . ASP A 1 209 ? -13.850 8.019 -19.164 1.00 31.81 209 ASP A C 1
ATOM 1607 O O . ASP A 1 209 ? -13.564 7.101 -18.391 1.00 31.81 209 ASP A O 1
ATOM 1611 N N . LEU A 1 210 ? -14.006 9.302 -18.793 1.00 33.81 210 LEU A N 1
ATOM 1612 C CA . LEU A 1 210 ? -14.893 9.866 -17.753 1.00 33.81 210 LEU A CA 1
ATOM 1613 C C . LEU A 1 210 ? -14.417 10.016 -16.293 1.00 33.81 210 LEU A C 1
ATOM 1615 O O . LEU A 1 210 ? -14.815 9.289 -15.381 1.00 33.81 210 LEU A O 1
ATOM 1619 N N . HIS A 1 211 ? -13.472 10.935 -16.117 1.00 31.14 211 HIS A N 1
ATOM 1620 C CA . HIS A 1 211 ? -13.522 12.168 -15.306 1.00 31.14 211 HIS A CA 1
ATOM 1621 C C . HIS A 1 211 ? -14.240 12.264 -13.936 1.00 31.14 211 HIS A C 1
ATOM 1623 O O . HIS A 1 211 ? -15.435 12.001 -13.808 1.00 31.14 211 HIS A O 1
ATOM 1629 N N . ARG A 1 212 ? -13.479 12.897 -13.027 1.00 29.86 212 ARG A N 1
ATOM 1630 C CA . ARG A 1 212 ? -13.727 13.630 -11.775 1.00 29.86 212 ARG A CA 1
ATOM 1631 C C . ARG A 1 212 ? -14.101 12.806 -10.551 1.00 29.86 212 ARG A C 1
ATOM 1633 O O . ARG A 1 212 ? -15.273 12.646 -10.221 1.00 29.86 212 ARG A O 1
ATOM 1640 N N . ALA A 1 213 ? -13.064 12.384 -9.836 1.00 27.84 213 ALA A N 1
ATOM 1641 C CA . ALA A 1 213 ? -13.151 11.851 -8.488 1.00 27.84 213 ALA A CA 1
ATOM 1642 C C . ALA A 1 213 ? -12.928 12.933 -7.413 1.00 27.84 213 ALA A C 1
ATOM 1644 O O . ALA A 1 213 ? -12.048 13.790 -7.512 1.00 27.84 213 ALA A O 1
ATOM 1645 N N . ALA A 1 214 ? -13.776 12.875 -6.388 1.00 24.73 214 ALA A N 1
ATOM 1646 C CA . ALA A 1 214 ? -13.450 13.287 -5.034 1.00 24.73 214 ALA A CA 1
ATOM 1647 C C . ALA A 1 214 ? -13.382 11.995 -4.189 1.00 24.73 214 ALA A C 1
ATOM 1649 O O . ALA A 1 214 ? -14.196 11.091 -4.417 1.00 24.73 214 ALA A O 1
ATOM 1650 N N . PRO A 1 215 ? -12.438 11.888 -3.245 1.00 29.39 215 PRO A N 1
ATOM 1651 C CA . PRO A 1 215 ? -12.019 10.618 -2.655 1.00 29.39 215 PRO A CA 1
ATOM 1652 C C . PRO A 1 215 ? -13.006 10.119 -1.615 1.00 29.39 215 PRO A C 1
ATOM 1654 O O . PRO A 1 215 ? -13.702 10.923 -1.010 1.00 29.39 215 PRO A O 1
ATOM 1657 N N . ILE A 1 216 ? -13.005 8.800 -1.388 1.00 27.38 216 ILE A N 1
ATOM 1658 C CA . ILE A 1 216 ? -13.208 8.139 -0.092 1.00 27.38 216 ILE A CA 1
ATOM 1659 C C . ILE A 1 216 ? -12.746 6.670 -0.236 1.00 27.38 216 ILE A C 1
ATOM 1661 O O . ILE A 1 216 ? -13.169 5.973 -1.159 1.00 27.38 216 ILE A O 1
ATOM 1665 N N . ALA A 1 217 ? -11.968 6.160 0.728 1.00 33.38 217 ALA A N 1
ATOM 1666 C CA . ALA A 1 217 ? -11.733 4.722 0.885 1.00 33.38 217 ALA A CA 1
ATOM 1667 C C . ALA A 1 217 ? -13.044 3.998 1.228 1.00 33.38 217 ALA A C 1
ATOM 1669 O O . ALA A 1 217 ? -13.622 4.270 2.282 1.00 33.38 217 ALA A O 1
ATOM 1670 N N . ARG A 1 218 ? -13.534 3.102 0.357 1.00 36.78 218 ARG A N 1
ATOM 1671 C CA . ARG A 1 218 ? -14.781 2.352 0.598 1.00 36.78 218 ARG A CA 1
ATOM 1672 C C . ARG A 1 218 ? -14.644 0.853 0.398 1.00 36.78 218 ARG A C 1
ATOM 1674 O O . ARG A 1 218 ? -13.997 0.447 -0.555 1.00 36.78 218 ARG A O 1
ATOM 1681 N N . ILE A 1 219 ? -15.263 0.062 1.283 1.00 30.61 219 ILE A N 1
ATOM 1682 C CA . ILE A 1 219 ? -15.198 -1.411 1.300 1.00 30.61 219 ILE A CA 1
ATOM 1683 C C . ILE A 1 219 ? -16.581 -2.026 1.057 1.00 30.61 219 ILE A C 1
ATOM 1685 O O . ILE A 1 219 ? -17.542 -1.628 1.714 1.00 30.61 219 ILE A O 1
ATOM 1689 N N . TRP A 1 220 ? -16.661 -3.018 0.162 1.00 31.58 220 TRP A N 1
ATOM 1690 C CA . TRP A 1 220 ? -17.827 -3.899 -0.014 1.00 31.58 220 TRP A CA 1
ATOM 1691 C C . TRP A 1 220 ? -17.560 -5.281 0.596 1.00 31.58 220 TRP A C 1
ATOM 1693 O O . TRP A 1 220 ? -16.539 -5.894 0.289 1.00 31.58 220 TRP A O 1
ATOM 1703 N N . SER A 1 221 ? -18.468 -5.786 1.440 1.00 31.23 221 SER A N 1
ATOM 1704 C CA . SER A 1 221 ? -18.430 -7.162 1.947 1.00 31.23 221 SER A CA 1
ATOM 1705 C C . SER A 1 221 ? -19.723 -7.898 1.591 1.00 31.23 221 SER A C 1
ATOM 1707 O O . SER A 1 221 ? -20.826 -7.460 1.911 1.00 31.23 221 SER A O 1
ATOM 1709 N N . SER A 1 222 ? -19.593 -9.042 0.920 1.00 29.91 222 SER A N 1
ATOM 1710 C CA . SER A 1 222 ? -20.694 -9.986 0.725 1.00 29.91 222 SER A CA 1
ATOM 1711 C C . SER A 1 222 ? -20.256 -11.410 1.103 1.00 29.91 222 SER A C 1
ATOM 1713 O O . SER A 1 222 ? -19.172 -11.875 0.748 1.00 29.91 222 SER A O 1
ATOM 1715 N N . LEU A 1 223 ? -21.104 -12.072 1.898 1.00 29.09 223 LEU A N 1
ATOM 1716 C CA . LEU A 1 223 ? -21.102 -13.504 2.249 1.00 29.09 223 LEU A CA 1
ATOM 1717 C C . LEU A 1 223 ? -22.105 -14.247 1.330 1.00 29.09 223 LEU A C 1
ATOM 1719 O O . LEU A 1 223 ? -22.939 -13.581 0.715 1.00 29.09 223 LEU A O 1
ATOM 1723 N N . PRO A 1 224 ? -22.243 -15.587 1.395 1.00 43.81 224 PRO A N 1
ATOM 1724 C CA . PRO A 1 224 ? -21.226 -16.651 1.369 1.00 43.81 224 PRO A CA 1
ATOM 1725 C C . PRO A 1 224 ? -21.573 -17.740 0.316 1.00 43.81 224 PRO A C 1
ATOM 1727 O O . PRO A 1 224 ? -22.743 -18.061 0.206 1.00 43.81 224 PRO A O 1
ATOM 1730 N N . VAL A 1 225 ? -20.616 -18.410 -0.357 1.00 29.34 225 VAL A N 1
ATOM 1731 C CA . VAL A 1 225 ? -20.674 -19.875 -0.647 1.00 29.34 225 VAL A CA 1
ATOM 1732 C C . VAL A 1 225 ? -19.263 -20.417 -0.960 1.00 29.34 225 VAL A C 1
ATOM 1734 O O . VAL A 1 225 ? -18.450 -19.769 -1.611 1.00 29.34 225 VAL A O 1
ATOM 1737 N N . SER A 1 226 ? -19.017 -21.622 -0.452 1.00 25.81 226 SER A N 1
ATOM 1738 C CA . SER A 1 226 ? -17.844 -22.503 -0.476 1.00 25.81 226 SER A CA 1
ATOM 1739 C C . SER A 1 226 ? -16.939 -22.543 -1.722 1.00 25.81 226 SER A C 1
ATOM 1741 O O . SER A 1 226 ? -17.380 -22.915 -2.806 1.00 25.81 226 SER A O 1
ATOM 1743 N N . CYS A 1 227 ? -15.627 -22.418 -1.490 1.00 23.39 227 CYS A N 1
ATOM 1744 C CA . CYS A 1 227 ? -14.652 -23.482 -1.776 1.00 23.39 227 CYS A CA 1
ATOM 1745 C C . CYS A 1 227 ? -13.400 -23.264 -0.907 1.00 23.39 227 CYS A C 1
ATOM 1747 O O . CYS A 1 227 ? -12.739 -22.232 -0.985 1.00 23.39 227 CYS A O 1
ATOM 1749 N N . GLN A 1 228 ? -13.109 -24.225 -0.032 1.00 24.67 228 GLN A N 1
ATOM 1750 C CA . GLN A 1 228 ? -11.948 -24.230 0.859 1.00 24.67 228 GLN A CA 1
ATOM 1751 C C . GLN A 1 228 ? -10.642 -24.354 0.059 1.00 24.67 228 GLN A C 1
ATOM 1753 O O . GLN A 1 228 ? -10.525 -25.266 -0.759 1.00 24.67 228 GLN A O 1
ATOM 1758 N N . ARG A 1 229 ? -9.644 -23.505 0.357 1.00 25.59 229 ARG A N 1
ATOM 1759 C CA . ARG A 1 229 ? -8.388 -23.867 1.064 1.00 25.59 229 ARG A CA 1
ATOM 1760 C C . ARG A 1 229 ? -7.290 -22.805 0.815 1.00 25.59 229 ARG A C 1
ATOM 1762 O O . ARG A 1 229 ? -6.360 -23.031 0.053 1.00 25.59 229 ARG A O 1
ATOM 1769 N N . ILE A 1 230 ? -7.382 -21.666 1.509 1.00 29.70 230 ILE A N 1
ATOM 1770 C CA . ILE A 1 230 ? -6.203 -20.974 2.058 1.00 29.70 230 ILE A CA 1
ATOM 1771 C C . ILE A 1 230 ? -6.254 -21.333 3.541 1.00 29.70 230 ILE A C 1
ATOM 1773 O O . ILE A 1 230 ? -7.217 -20.997 4.224 1.00 29.70 230 ILE A O 1
ATOM 1777 N N . SER A 1 231 ? -5.329 -22.183 3.966 1.00 27.06 231 SER A N 1
ATOM 1778 C CA . SER A 1 231 ? -5.325 -22.878 5.255 1.00 27.06 231 SER A CA 1
ATOM 1779 C C . SER A 1 231 ? -5.465 -21.932 6.451 1.00 27.06 231 SER A C 1
ATOM 1781 O O . SER A 1 231 ? -4.629 -21.051 6.603 1.00 27.06 231 SER A O 1
ATOM 1783 N N . ASP A 1 232 ? -6.498 -22.146 7.270 1.00 27.53 232 ASP A N 1
ATOM 1784 C CA . ASP A 1 232 ? -6.598 -22.045 8.742 1.00 27.53 232 ASP A CA 1
ATOM 1785 C C . ASP A 1 232 ? -5.838 -20.959 9.537 1.00 27.53 232 ASP A C 1
ATOM 1787 O O . ASP A 1 232 ? -5.740 -21.052 10.758 1.00 27.53 232 ASP A O 1
ATOM 1791 N N . THR A 1 233 ? -5.377 -19.874 8.919 1.00 30.39 233 THR A N 1
ATOM 1792 C CA . THR A 1 233 ? -4.757 -18.748 9.627 1.00 30.39 233 THR A CA 1
ATOM 1793 C C . THR A 1 233 ? -5.237 -17.413 9.071 1.00 30.39 233 THR A C 1
ATOM 1795 O O . THR A 1 233 ? -4.614 -16.825 8.194 1.00 30.39 233 THR A O 1
ATOM 1798 N N . GLY A 1 234 ? -6.330 -16.911 9.646 1.00 29.27 234 GLY A N 1
ATOM 1799 C CA . GLY A 1 234 ? -6.478 -15.478 9.889 1.00 29.27 234 GLY A CA 1
ATOM 1800 C C . GLY A 1 234 ? -7.051 -14.624 8.756 1.00 29.27 234 GLY A C 1
ATOM 1801 O O . GLY A 1 234 ? -6.375 -14.239 7.813 1.00 29.27 234 GLY A O 1
ATOM 1802 N N . ILE A 1 235 ? -8.303 -14.233 8.962 1.00 39.56 235 ILE A N 1
ATOM 1803 C CA . ILE A 1 235 ? -9.111 -13.208 8.285 1.00 39.56 235 ILE A CA 1
ATOM 1804 C C . ILE A 1 235 ? -8.639 -11.823 8.754 1.00 39.56 235 ILE A C 1
ATOM 1806 O O . ILE 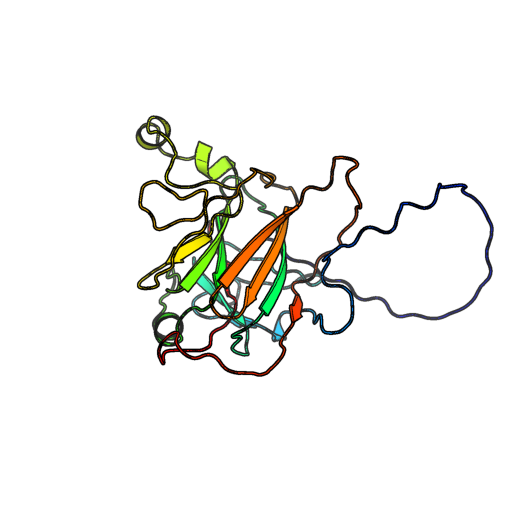A 1 235 ? -8.589 -11.654 9.958 1.00 39.56 235 ILE A O 1
ATOM 1810 N N . MET A 1 236 ? -8.259 -10.843 7.913 1.00 43.62 236 MET A N 1
ATOM 1811 C CA . MET A 1 236 ? -7.416 -9.730 8.416 1.00 43.62 236 MET A CA 1
ATOM 1812 C C . MET A 1 236 ? -7.516 -8.378 7.666 1.00 43.62 236 MET A C 1
ATOM 1814 O O . MET A 1 236 ? -7.797 -8.366 6.471 1.00 43.62 236 MET A O 1
ATOM 1818 N N . PRO A 1 237 ? -7.295 -7.235 8.353 1.00 41.72 237 PRO A N 1
ATOM 1819 C CA . PRO A 1 237 ? -7.637 -5.876 7.903 1.00 41.72 237 PRO A CA 1
ATOM 1820 C C . PRO A 1 237 ? -6.823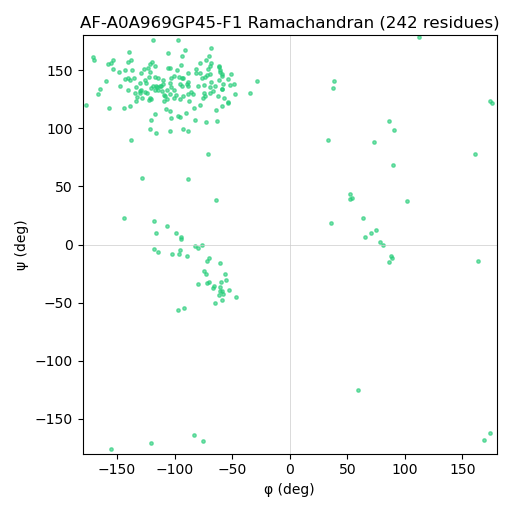 -5.352 6.709 1.00 41.72 237 PRO A C 1
ATOM 1822 O O . PRO A 1 237 ? -5.674 -5.739 6.511 1.00 41.72 237 PRO A O 1
ATOM 1825 N N . ALA A 1 238 ? -7.394 -4.393 5.969 1.00 47.84 238 ALA A N 1
ATOM 1826 C CA . ALA A 1 238 ? -6.630 -3.549 5.049 1.00 47.84 238 ALA A CA 1
ATOM 1827 C C . ALA A 1 238 ? -5.810 -2.534 5.864 1.00 47.84 238 ALA A C 1
ATOM 1829 O O . ALA A 1 238 ? -6.373 -1.844 6.723 1.00 47.84 238 ALA A O 1
ATOM 1830 N N . LEU A 1 239 ? -4.498 -2.451 5.622 1.00 57.06 239 LEU A N 1
ATOM 1831 C CA . LEU A 1 239 ? -3.621 -1.521 6.337 1.00 57.06 239 LEU A CA 1
ATOM 1832 C C . LEU A 1 239 ? -3.000 -0.483 5.425 1.00 57.06 239 LEU A C 1
ATOM 1834 O O . LEU A 1 239 ? -2.463 -0.828 4.381 1.00 57.06 239 LEU A O 1
ATOM 1838 N N . PHE A 1 240 ? -2.991 0.766 5.874 1.00 56.50 240 PHE A N 1
ATOM 1839 C CA . PHE A 1 240 ? -2.206 1.828 5.256 1.00 56.50 240 PHE A CA 1
ATOM 1840 C C . PHE A 1 240 ? -0.878 1.957 5.987 1.00 56.50 240 PHE A C 1
ATOM 1842 O O . PHE A 1 240 ? -0.844 1.926 7.221 1.00 56.50 240 PHE A O 1
ATOM 1849 N N . THR A 1 241 ? 0.209 2.141 5.241 1.00 61.44 241 THR A N 1
ATOM 1850 C CA . THR A 1 241 ? 1.528 2.343 5.845 1.00 61.44 241 THR A CA 1
ATOM 1851 C C . THR A 1 241 ? 1.936 3.803 5.880 1.00 61.44 241 THR A C 1
ATOM 1853 O O . THR A 1 241 ? 1.863 4.542 4.899 1.00 61.44 241 THR A O 1
ATOM 1856 N N . SER A 1 242 ? 2.421 4.218 7.039 1.00 54.44 242 SER A N 1
ATOM 1857 C CA . SER A 1 242 ? 3.218 5.421 7.197 1.00 54.44 242 SER A CA 1
ATOM 1858 C C . SER A 1 242 ? 4.643 5.025 6.824 1.00 54.44 242 SER A C 1
ATOM 1860 O O . SER A 1 242 ? 5.273 4.272 7.561 1.00 54.44 242 SER A O 1
ATOM 1862 N N . SER A 1 243 ? 5.160 5.447 5.673 1.00 58.94 243 SER A N 1
ATOM 1863 C CA . SER A 1 243 ? 6.587 5.300 5.366 1.00 58.94 243 SER A CA 1
ATOM 1864 C C . SER A 1 243 ? 7.121 6.555 4.657 1.00 58.94 243 SER A C 1
ATOM 1866 O O . SER A 1 243 ? 6.347 7.463 4.343 1.00 58.94 243 SER A O 1
ATOM 1868 N N . LYS A 1 244 ? 8.453 6.685 4.583 1.00 48.59 244 LYS A N 1
ATOM 1869 C CA . LYS A 1 244 ? 9.150 7.936 4.225 1.00 48.59 244 LYS A CA 1
ATOM 1870 C C . LYS A 1 244 ? 8.873 8.396 2.808 1.00 48.59 244 LYS A C 1
ATOM 1872 O O . LYS A 1 244 ? 8.899 7.516 1.930 1.00 48.59 244 LYS A O 1
#

Solvent-accessible surface area (backbone atoms only — not comparable to full-atom values): 14185 Å² total; per-residue (Å²): 67,46,43,27,40,88,89,84,84,90,82,87,90,83,88,89,84,90,84,78,95,67,78,81,75,75,90,63,94,74,92,77,51,77,62,92,71,47,40,78,56,52,72,90,42,48,40,80,66,31,50,56,87,82,25,56,48,56,64,69,41,19,45,33,37,69,22,60,54,28,16,37,38,30,36,72,60,63,44,74,45,37,38,37,30,41,49,41,30,33,87,45,77,30,23,36,35,32,40,30,39,53,30,32,60,72,37,54,76,65,46,47,72,58,40,77,57,23,16,38,33,39,42,40,36,23,55,42,41,67,72,69,44,54,71,78,58,59,75,39,86,70,60,86,64,74,44,36,47,28,37,33,49,28,79,87,44,79,66,85,52,54,79,47,58,29,89,84,60,49,29,16,42,54,93,58,86,49,58,58,44,56,77,33,79,30,38,38,41,37,39,35,47,93,93,42,80,47,77,46,70,52,73,88,85,61,98,71,77,80,81,88,87,77,51,46,44,20,49,38,77,81,87,87,83,91,79,91,80,82,77,96,66,63,71,13,25,60,22,50,41,26,34,76

Nearest PDB structures (foldseek):
  3mw3-assembly1_A  TM=5.086E-01  e=8.390E-02  Rattus norvegicus
  6cw1-assembly1_A  TM=3.242E-01  e=4.674E-02  Bos taurus
  3ijp-assembly1_B  TM=5.625E-01  e=5.038E+00  Bartonella henselae

Sequence (244 aa):
MLCSANVSIFADESKPEASENSAPVPPAARIDGTGPGWKSLGKDDFVNVNCDENTWSFPNGEIHCTGSPVGVIRTQNQLTNLELVIEWRHMKSAGNSGVFLWASEDSLTSLKRGGLPAGIEVQVLDHGYAEKLSPKRQAKNRDWFTTNGDVFPTGNADMVPFPPVAPNGKRSFPSKNLSRGVGEWNHYYIRAVNGEVRQRARHEGNGEDLHRAAPIARIWSSLPVSCQRISDTGIMPALFTSSK

Foldseek 3Di:
DKFAADDDDDDDDDDDDDDDPDPPDPDDDDDQQDDPQWDFDAPVQKDFQAADPPQFDQPNNMTDGPQPFKGKIWGPDFAQWKKKKTKDAAQDQFDWKWKFAFFFPVQRNPDYTNDDTWGKTFIATAPSVLVPDDPVCVPDDVQQDDNATKIFTDDPDADQEDPPAGPVRTIHDDPDRADDHHPDMKMWIWTRHPNDIDIDIDDDDDPPDDDDHDGGIIIGDDDDDDDDDPDDTDRTTIMMISRD

pLDDT: mean 72.69, std 24.28, range [23.39, 95.5]

Secondary structure (DSSP, 8-state):
-B-------------------PPPPP-----SS-STT-EE--GGGEEESSS-TTSEE-GGG--EE---S-EEEEESS--SSEEEEEEEB-SSTT-EEEEEES--HHHHHHPPTT---SEEEEEEE-THHHHTS-HHHHTS---S--SS--EEEETT----PPSSB-TTSS-BPPSS-----TT--EEEEEEEETTEEEEEEE-SSSSSS--------EE----------S-SS-----EEEE--

Mean predicted aligned error: 11.79 Å

Radius of gyration: 19.42 Å; Cα contacts (8 Å, |Δi|>4): 532; chains: 1; bounding box: 62×53×44 Å